Protein AF-A0A510XUB3-F1 (afdb_monomer)

Sequence (188 aa):
MFHWGMEKVKLHKQVSNRILETFQTMKVVVTSTEWANFLWLRDHKDAQPEIRELARKISTALNNSVPVELGYQEWHLPYITDEMRECYELQELLIISVSCCAQVSYRTLDMSLDKALRIFESLTSGDRVHASPFEHQATPIPNYHKLTKAKAKRIGVTHFDVDGGRWSGNFRGWIQHRQLIKGHVVCQ

Secondary structure (DSSP, 8-state):
-HHHHHHHTT--HHHHHHHHGGGS--------S--HHHHHHHSSTTS-HHHHHHHHHHHHHHHH--PPP--TT--B-TT--HHHHHHS-HHHHHHHHHHHHHTTTSSS----HHHHHHHHHHHHSSSS---GGGGS-EEEPP--SS--HHHHHHHT--EE-TT--EEETTEESEEEGGGGSTTSS---

InterPro domains:
  IPR036098 Thymidylate synthase ThyX superfamily [G3DSA:3.30.1360.170] (5-76)
  IPR036098 Thymidylate synthase ThyX superfamily [SSF69796] (12-77)

Solvent-accessible surface area (backbone atoms only — not comparable to full-atom values): 11181 Å² total; per-residue (Å²): 114,68,68,64,54,41,58,76,71,66,52,53,67,73,63,52,46,65,72,43,49,91,81,51,92,80,60,81,87,85,70,76,71,75,56,66,71,57,40,61,59,27,56,33,92,87,34,59,69,70,56,20,52,50,30,50,52,49,52,52,50,60,74,71,54,82,80,82,87,69,50,75,91,34,70,52,48,58,95,64,52,72,72,52,62,75,73,45,55,72,71,56,49,51,36,28,23,31,29,44,53,66,33,46,77,48,97,68,84,68,77,48,61,76,58,8,52,56,47,44,46,71,30,56,74,50,100,64,39,60,39,70,36,31,59,53,31,32,28,45,56,69,95,60,96,75,77,51,71,70,56,32,53,74,67,17,42,69,52,64,52,98,86,66,48,48,22,8,84,87,27,64,54,28,24,26,45,31,61,72,45,85,64,53,67,83,86,130

Mean predicted aligned error: 5.35 Å

Structure (mmCIF, N/CA/C/O backbone):
data_AF-A0A510XUB3-F1
#
_entry.id   AF-A0A510XUB3-F1
#
loop_
_atom_site.group_PDB
_atom_site.id
_atom_site.type_symbol
_atom_site.label_atom_id
_atom_site.label_alt_id
_atom_site.label_comp_id
_atom_site.label_asym_id
_atom_site.label_entity_id
_atom_site.label_seq_id
_atom_site.pdbx_PDB_ins_code
_atom_site.Cartn_x
_atom_site.Cartn_y
_atom_site.Cartn_z
_atom_site.occupancy
_atom_site.B_iso_or_equiv
_atom_site.auth_seq_id
_atom_site.auth_comp_id
_atom_site.auth_asym_id
_atom_site.auth_atom_id
_atom_site.pdbx_PDB_model_num
ATOM 1 N N . MET A 1 1 ? 24.996 5.544 -21.081 1.00 59.19 1 MET A N 1
ATOM 2 C CA . MET A 1 1 ? 25.366 6.485 -22.164 1.00 59.19 1 MET A CA 1
ATOM 3 C C . MET A 1 1 ? 24.405 7.681 -22.243 1.00 59.19 1 MET A C 1
ATOM 5 O O . MET A 1 1 ? 24.884 8.800 -22.157 1.00 59.19 1 MET A O 1
ATOM 9 N N . PHE A 1 2 ? 23.075 7.487 -22.288 1.00 67.56 2 PHE A N 1
ATOM 10 C CA . PHE A 1 2 ? 22.093 8.593 -22.354 1.00 67.56 2 PHE A CA 1
ATOM 11 C C . PHE A 1 2 ? 22.039 9.515 -21.118 1.00 67.56 2 PHE A C 1
ATOM 13 O O . PHE A 1 2 ? 22.066 10.730 -21.277 1.00 67.56 2 PHE A O 1
ATOM 20 N N . HIS A 1 3 ? 22.027 8.969 -19.895 1.00 67.56 3 HIS A N 1
ATOM 21 C CA . HIS A 1 3 ? 21.999 9.780 -18.664 1.00 67.56 3 HIS A CA 1
ATOM 22 C C . HIS A 1 3 ? 23.211 10.726 -18.551 1.00 67.56 3 HIS A C 1
ATOM 24 O O . HIS A 1 3 ? 23.053 11.916 -18.308 1.00 67.56 3 HIS A O 1
ATOM 30 N N . TRP A 1 4 ? 24.407 10.212 -18.851 1.00 72.38 4 TRP A N 1
ATOM 31 C CA . TRP A 1 4 ? 25.658 10.978 -18.869 1.00 72.38 4 TRP A CA 1
ATOM 32 C C . TRP A 1 4 ? 25.628 12.147 -19.871 1.00 72.38 4 TRP A C 1
ATOM 34 O O . TRP A 1 4 ? 26.101 13.239 -19.566 1.00 72.38 4 TRP A O 1
ATOM 44 N N . GLY A 1 5 ? 25.022 11.955 -21.050 1.00 76.94 5 GLY A N 1
ATOM 45 C CA . GLY A 1 5 ? 24.837 13.032 -22.029 1.00 76.94 5 GLY A CA 1
ATOM 46 C C . GLY A 1 5 ? 23.869 14.120 -21.547 1.00 76.94 5 GLY A C 1
ATOM 47 O O . GLY A 1 5 ? 24.135 15.305 -21.736 1.00 76.94 5 GLY A O 1
ATOM 48 N N . MET A 1 6 ? 22.784 13.731 -20.867 1.00 81.69 6 MET A N 1
ATOM 49 C CA . MET A 1 6 ? 21.790 14.659 -20.306 1.00 81.69 6 MET A CA 1
ATOM 50 C C . MET A 1 6 ? 22.358 15.516 -19.164 1.00 81.69 6 MET A C 1
ATOM 52 O O . MET A 1 6 ? 22.042 16.703 -19.069 1.00 81.69 6 MET A O 1
ATOM 56 N N . GLU A 1 7 ? 23.238 14.950 -18.333 1.00 76.00 7 GLU A N 1
ATOM 57 C CA . GLU A 1 7 ? 23.954 15.707 -17.296 1.00 76.00 7 GLU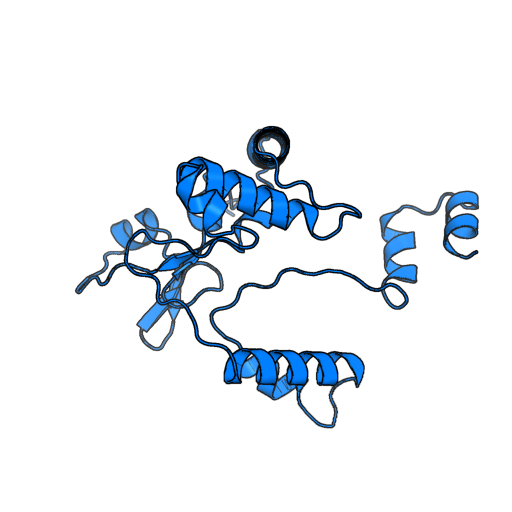 A CA 1
ATOM 58 C C . GLU A 1 7 ? 24.889 16.765 -17.896 1.00 76.00 7 GLU A C 1
ATOM 60 O O . GLU A 1 7 ? 24.946 17.895 -17.408 1.00 76.00 7 GLU A O 1
ATOM 65 N N . LYS A 1 8 ? 25.586 16.441 -18.995 1.00 83.06 8 LYS A N 1
ATOM 66 C CA . LYS A 1 8 ? 26.505 17.375 -19.669 1.00 83.06 8 LYS A CA 1
ATOM 67 C C . LYS A 1 8 ? 25.801 18.597 -20.253 1.00 83.06 8 LYS A C 1
ATOM 69 O O . LYS A 1 8 ? 26.381 19.680 -20.246 1.00 83.06 8 LYS A O 1
ATOM 74 N N . VAL A 1 9 ? 24.554 18.444 -20.692 1.00 88.81 9 VAL A N 1
ATOM 75 C CA . VAL A 1 9 ? 23.718 19.560 -21.166 1.00 88.81 9 VAL A CA 1
ATOM 76 C C . VAL A 1 9 ? 22.908 20.226 -20.045 1.00 88.81 9 VAL A C 1
ATOM 78 O O . VAL A 1 9 ? 22.073 21.080 -20.325 1.00 88.81 9 VAL A O 1
ATOM 81 N N . LYS A 1 10 ? 23.160 19.866 -18.775 1.00 85.94 10 LYS A N 1
ATOM 82 C CA . LYS A 1 10 ? 22.486 20.408 -17.579 1.00 85.94 10 LYS A CA 1
ATOM 83 C C . LYS A 1 10 ? 20.959 20.290 -17.638 1.00 85.94 10 LYS A C 1
ATOM 85 O O . LYS A 1 10 ? 20.238 21.169 -17.162 1.00 85.94 10 LYS A O 1
ATOM 90 N N . LEU A 1 11 ? 20.459 19.201 -18.221 1.00 85.50 11 LEU A N 1
ATOM 91 C CA . LEU A 1 11 ? 19.026 18.964 -18.314 1.00 85.50 11 LEU A CA 1
ATOM 92 C C . LEU A 1 11 ? 18.434 18.754 -16.914 1.00 85.50 11 LEU A C 1
ATOM 94 O O . LEU A 1 11 ? 18.958 17.982 -16.109 1.00 85.50 11 LEU A O 1
ATOM 98 N N . HIS A 1 12 ? 17.330 19.440 -16.618 1.00 86.19 12 HIS A N 1
ATOM 99 C CA . HIS A 1 12 ? 16.672 19.324 -15.320 1.00 86.19 12 HIS A CA 1
ATOM 100 C C . HIS A 1 12 ? 16.217 17.879 -15.058 1.00 86.19 12 HIS A C 1
ATOM 102 O O . HIS A 1 12 ? 15.642 17.237 -15.939 1.00 86.19 12 HIS A O 1
ATOM 108 N N . LYS A 1 13 ? 16.402 17.382 -13.825 1.00 83.44 13 LYS A N 1
ATOM 109 C CA . LYS A 1 13 ? 16.159 15.975 -13.445 1.00 83.44 13 LYS A CA 1
ATOM 110 C C . LYS A 1 13 ? 14.794 15.450 -13.891 1.00 83.44 13 LYS A C 1
ATOM 112 O O . LYS A 1 13 ? 14.707 14.343 -14.406 1.00 83.44 13 LYS A O 1
ATOM 117 N N . GLN A 1 14 ? 13.730 16.237 -13.719 1.00 84.12 14 GLN A N 1
ATOM 118 C CA . GLN A 1 14 ? 12.388 15.802 -14.122 1.00 84.12 14 GLN A CA 1
ATOM 119 C C . GLN A 1 14 ? 12.238 15.628 -15.639 1.00 84.12 14 GLN A C 1
ATOM 121 O O . GLN A 1 14 ? 11.511 14.741 -16.075 1.00 84.12 14 GLN A O 1
ATOM 126 N N . VAL A 1 15 ? 12.945 16.431 -16.438 1.00 86.19 15 VAL A N 1
ATOM 127 C CA . VAL A 1 15 ? 12.928 16.315 -17.901 1.00 86.19 15 VAL A CA 1
ATOM 128 C C . VAL A 1 15 ? 13.718 15.081 -18.331 1.00 86.19 15 VAL A C 1
ATOM 130 O O . VAL A 1 15 ? 13.217 14.279 -19.114 1.00 86.19 15 VAL A O 1
ATOM 133 N N . SER A 1 16 ? 14.902 14.872 -17.750 1.00 84.88 16 SER A N 1
ATOM 134 C CA . SER A 1 16 ? 15.711 13.670 -17.987 1.00 84.88 16 SER A CA 1
ATOM 135 C C . SER A 1 16 ? 14.952 12.389 -17.622 1.00 84.88 16 SER A C 1
ATOM 137 O O . SER A 1 16 ? 14.918 11.450 -18.413 1.00 84.88 16 SER A O 1
ATOM 139 N N . ASN A 1 17 ? 14.288 12.361 -16.460 1.00 83.94 17 ASN A N 1
ATOM 140 C CA . ASN A 1 17 ? 13.510 11.204 -16.012 1.00 83.94 17 ASN A CA 1
ATOM 141 C C . ASN A 1 17 ? 12.368 10.872 -16.977 1.00 83.94 17 ASN A C 1
ATOM 143 O O . ASN A 1 17 ? 12.198 9.707 -17.304 1.00 83.94 17 ASN A O 1
ATOM 147 N N . ARG A 1 18 ? 11.639 11.873 -17.488 1.00 86.50 18 ARG A N 1
ATOM 148 C CA . ARG A 1 18 ? 10.524 11.652 -18.424 1.00 86.50 18 ARG A CA 1
ATOM 149 C C . ARG A 1 18 ? 10.961 10.987 -19.731 1.00 86.50 18 ARG A C 1
ATOM 151 O O . ARG A 1 18 ? 10.213 10.205 -20.298 1.00 86.50 18 ARG A O 1
ATOM 158 N N . ILE A 1 19 ? 12.165 11.296 -20.211 1.00 88.56 19 ILE A N 1
ATOM 159 C CA . ILE A 1 19 ? 12.715 10.673 -21.424 1.00 88.56 19 ILE A CA 1
ATOM 160 C C . ILE A 1 19 ? 13.137 9.224 -21.147 1.00 88.56 19 ILE A C 1
ATOM 162 O O . ILE A 1 19 ? 13.023 8.364 -22.017 1.00 88.56 19 ILE A O 1
ATOM 166 N N . LEU A 1 20 ? 13.650 8.955 -19.945 1.00 86.38 20 LEU A N 1
ATOM 167 C CA . LEU A 1 20 ? 14.202 7.650 -19.581 1.00 86.38 20 LEU A CA 1
ATOM 168 C C . LEU A 1 20 ? 13.160 6.674 -19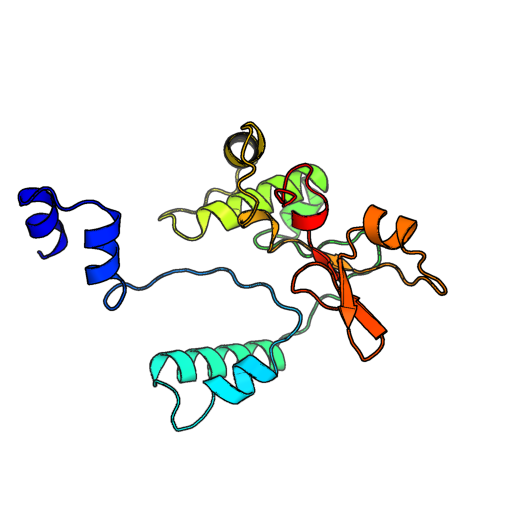.015 1.00 86.38 20 LEU A C 1
ATOM 170 O O . LEU A 1 20 ? 13.409 5.473 -19.052 1.00 86.38 20 LEU A O 1
ATOM 174 N N . GLU A 1 21 ? 12.022 7.166 -18.522 1.00 84.50 21 GLU A N 1
ATOM 175 C CA . GLU A 1 21 ? 10.993 6.395 -17.809 1.00 84.50 21 GLU A CA 1
ATOM 176 C C . GLU A 1 21 ? 10.551 5.138 -18.572 1.00 84.50 21 GLU A C 1
ATOM 178 O O . GLU A 1 21 ? 10.566 4.048 -18.008 1.00 84.50 21 GLU A O 1
ATOM 183 N N . THR A 1 22 ? 10.269 5.251 -19.874 1.00 84.44 22 THR A N 1
ATOM 184 C CA . THR A 1 22 ? 9.812 4.130 -20.721 1.00 84.44 22 THR A CA 1
ATOM 185 C C . THR A 1 22 ? 10.840 3.000 -20.856 1.00 84.44 22 THR A C 1
ATOM 187 O O . THR A 1 22 ? 10.488 1.878 -21.208 1.00 84.44 22 THR A O 1
ATOM 190 N N . PHE A 1 23 ? 12.117 3.282 -20.590 1.00 87.00 23 PHE A N 1
ATOM 191 C CA . PHE A 1 23 ? 13.225 2.339 -20.771 1.00 87.00 23 PHE A CA 1
ATOM 192 C C . PHE A 1 23 ? 13.822 1.864 -19.443 1.00 87.00 23 PHE A C 1
ATOM 194 O O . PHE A 1 23 ? 14.869 1.212 -19.433 1.00 87.00 23 PHE A O 1
ATOM 201 N N . GLN A 1 24 ? 13.196 2.210 -18.317 1.00 84.88 24 GLN A N 1
ATOM 202 C CA . GLN A 1 24 ? 13.656 1.841 -16.986 1.00 84.88 24 GLN A CA 1
ATOM 203 C C . GLN A 1 24 ? 12.619 0.973 -16.281 1.00 84.88 24 GLN A C 1
ATOM 205 O O . GLN A 1 24 ? 11.425 1.249 -16.287 1.00 84.88 24 GLN A O 1
ATOM 210 N N . THR A 1 25 ? 13.088 -0.081 -15.620 1.00 86.50 25 THR A N 1
ATOM 211 C CA . THR A 1 25 ? 12.238 -0.849 -14.711 1.00 86.50 25 THR A CA 1
ATOM 212 C C . THR A 1 25 ? 12.040 -0.066 -13.423 1.00 86.50 25 THR A C 1
ATOM 214 O O . THR A 1 25 ? 13.019 0.371 -12.813 1.00 86.50 25 THR A O 1
ATOM 217 N N . MET A 1 26 ? 10.796 0.040 -12.968 1.00 87.25 26 MET A N 1
ATOM 218 C CA . MET A 1 26 ? 10.464 0.619 -11.670 1.00 87.25 26 MET A CA 1
ATOM 219 C C . MET A 1 26 ? 9.930 -0.441 -10.708 1.00 87.25 26 MET A C 1
ATOM 221 O O . MET A 1 26 ? 9.342 -1.441 -11.118 1.00 87.25 26 MET A O 1
ATOM 225 N N . LYS A 1 27 ? 10.127 -0.195 -9.414 1.00 89.25 27 LYS A N 1
ATOM 226 C CA . LYS A 1 27 ? 9.481 -0.941 -8.335 1.00 89.25 27 LYS A CA 1
ATOM 227 C C . LYS A 1 27 ? 8.341 -0.092 -7.792 1.00 89.25 27 LYS A C 1
ATOM 229 O O . LYS A 1 27 ? 8.535 1.092 -7.524 1.00 89.25 27 LYS A O 1
ATOM 234 N N . VAL A 1 28 ? 7.173 -0.703 -7.633 1.00 90.88 28 VAL A N 1
ATOM 235 C CA . VAL A 1 28 ? 5.972 -0.044 -7.113 1.00 90.88 28 VAL A CA 1
ATOM 236 C C . VAL A 1 28 ? 5.342 -0.944 -6.062 1.00 90.88 28 VAL A C 1
ATOM 238 O O . VAL A 1 28 ? 5.281 -2.160 -6.236 1.00 90.88 28 VAL A O 1
ATOM 241 N N . VAL A 1 29 ? 4.876 -0.331 -4.979 1.00 94.44 29 VAL A N 1
ATOM 242 C CA . VAL A 1 29 ? 4.007 -0.965 -3.991 1.00 94.44 29 VAL A CA 1
ATOM 243 C C . VAL A 1 29 ? 2.574 -0.564 -4.313 1.00 94.44 29 VAL A C 1
ATOM 245 O O . VAL A 1 29 ? 2.292 0.605 -4.566 1.00 94.44 29 VAL A O 1
ATOM 248 N N . VAL A 1 30 ? 1.671 -1.540 -4.354 1.00 95.25 30 VAL A N 1
ATOM 249 C CA . VAL A 1 30 ? 0.249 -1.309 -4.612 1.00 95.25 30 VAL A CA 1
ATOM 250 C C . VAL A 1 30 ? -0.543 -2.036 -3.543 1.00 95.25 30 VAL A C 1
ATOM 252 O O . VAL A 1 30 ? -0.377 -3.237 -3.353 1.00 95.25 30 VAL A O 1
ATOM 255 N N . THR A 1 31 ? -1.425 -1.296 -2.882 1.00 96.81 31 THR A N 1
ATOM 256 C CA . THR A 1 31 ? -2.434 -1.842 -1.976 1.00 96.81 31 THR A CA 1
ATOM 257 C C . THR A 1 31 ? -3.789 -1.505 -2.577 1.00 96.81 31 THR A C 1
ATOM 259 O O . THR A 1 31 ? -3.993 -0.376 -3.023 1.00 96.81 31 THR A O 1
ATOM 262 N N . SER A 1 32 ? -4.701 -2.474 -2.642 1.00 96.06 32 SER A N 1
ATOM 263 C CA . SER A 1 32 ? -6.048 -2.265 -3.175 1.00 96.06 32 SER A CA 1
ATOM 264 C C . SER A 1 32 ? -7.023 -3.263 -2.567 1.00 96.06 32 SER A C 1
ATOM 266 O O . SER A 1 32 ? -6.662 -4.412 -2.319 1.00 96.06 32 SER A O 1
ATOM 268 N N . THR A 1 33 ? -8.267 -2.827 -2.389 1.00 96.19 33 THR A N 1
ATOM 269 C CA . THR A 1 33 ? -9.413 -3.699 -2.097 1.00 96.19 33 THR A CA 1
ATOM 270 C C . THR A 1 33 ? -10.139 -4.131 -3.374 1.00 96.19 33 THR A C 1
ATOM 272 O O . THR A 1 33 ? -10.958 -5.037 -3.336 1.00 96.19 33 THR A O 1
ATOM 275 N N . GLU A 1 34 ? -9.832 -3.500 -4.512 1.00 96.19 34 GLU A N 1
ATOM 276 C CA . GLU A 1 34 ? -10.545 -3.666 -5.779 1.00 96.19 34 GLU A CA 1
ATOM 277 C C . GLU A 1 34 ? -9.558 -3.969 -6.916 1.00 96.19 34 GLU A C 1
ATOM 279 O O . GLU A 1 34 ? -8.787 -3.106 -7.347 1.00 96.19 34 GLU A O 1
ATOM 284 N N . TRP A 1 35 ? -9.586 -5.203 -7.422 1.00 96.88 35 TRP A N 1
ATOM 285 C CA . TRP A 1 35 ? -8.747 -5.647 -8.546 1.00 96.88 35 TRP A CA 1
ATOM 286 C C . TRP A 1 35 ? -9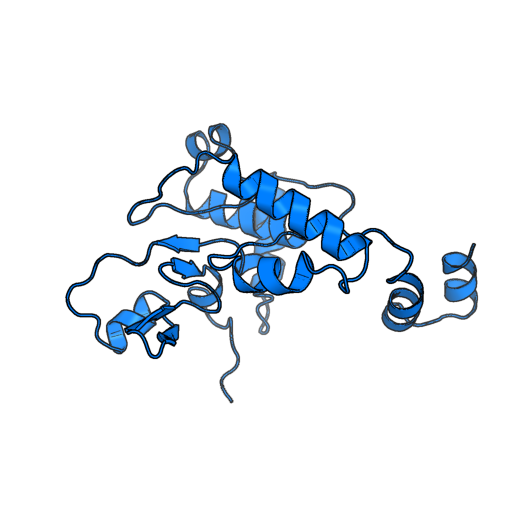.544 -5.985 -9.805 1.00 96.88 35 TRP A C 1
ATOM 288 O O . TRP A 1 35 ? -8.979 -5.989 -10.897 1.00 96.88 35 TRP A O 1
ATOM 298 N N . ALA A 1 36 ? -10.852 -6.225 -9.677 1.00 96.88 36 ALA A N 1
ATOM 299 C CA . ALA A 1 36 ? -11.686 -6.763 -10.749 1.00 96.88 36 ALA A CA 1
ATOM 300 C C . ALA A 1 36 ? -11.612 -5.924 -12.034 1.00 96.88 36 ALA A C 1
ATOM 302 O O . ALA A 1 36 ? -11.299 -6.451 -13.098 1.00 96.88 36 ALA A O 1
ATOM 303 N N . ASN A 1 37 ? -11.813 -4.606 -11.934 1.00 96.56 37 ASN A N 1
ATOM 304 C CA . ASN A 1 37 ? -11.787 -3.733 -13.109 1.00 96.56 37 ASN A CA 1
ATOM 305 C C . ASN A 1 37 ? -10.379 -3.589 -13.715 1.00 96.56 37 ASN A C 1
ATOM 307 O O . ASN A 1 37 ? -10.228 -3.526 -14.934 1.00 96.56 37 ASN A O 1
ATOM 311 N N . PHE A 1 38 ? -9.332 -3.566 -12.880 1.00 96.94 38 PHE A N 1
ATOM 312 C CA . PHE A 1 38 ? -7.953 -3.545 -13.370 1.00 96.94 38 PHE A CA 1
ATOM 313 C C . PHE A 1 38 ? -7.651 -4.809 -14.178 1.00 96.94 38 PHE A C 1
ATOM 315 O O . PHE A 1 38 ? -7.171 -4.707 -15.303 1.00 96.94 38 PHE A O 1
ATOM 322 N N . LEU A 1 39 ? -7.978 -5.986 -13.641 1.00 97.81 39 LEU A N 1
ATOM 323 C CA . LEU A 1 39 ? -7.756 -7.263 -14.317 1.00 97.81 39 LEU A CA 1
ATOM 324 C C . LEU A 1 39 ? -8.598 -7.385 -15.589 1.00 97.81 39 LEU A C 1
ATOM 326 O O . LEU A 1 39 ? -8.066 -7.785 -16.620 1.00 97.81 39 LEU A O 1
ATOM 330 N N . TRP A 1 40 ? -9.861 -6.951 -15.549 1.00 97.56 40 TRP A N 1
ATOM 331 C CA . TRP A 1 40 ? -10.748 -6.925 -16.715 1.00 97.56 40 TRP A CA 1
ATOM 332 C C . TRP A 1 40 ? -10.152 -6.136 -17.887 1.00 97.56 40 TRP A C 1
ATOM 334 O O . TRP A 1 40 ? -10.141 -6.602 -19.024 1.00 97.56 40 TRP A O 1
ATOM 344 N N . LEU A 1 41 ? -9.622 -4.941 -17.611 1.00 97.88 41 LEU A N 1
ATOM 345 C CA . LEU A 1 41 ? -9.064 -4.068 -18.644 1.00 97.88 41 LEU A CA 1
ATOM 346 C C . LEU A 1 41 ? -7.643 -4.463 -19.054 1.00 97.88 41 LEU A C 1
ATOM 348 O O . LEU A 1 41 ? -7.257 -4.268 -20.208 1.00 97.88 41 LEU A O 1
ATOM 352 N N . ARG A 1 42 ? -6.829 -4.944 -18.109 1.00 97.88 42 ARG A N 1
ATOM 353 C CA . ARG A 1 42 ? -5.396 -5.167 -18.333 1.00 97.88 42 ARG A CA 1
ATOM 354 C C . ARG A 1 42 ? -5.059 -6.584 -18.762 1.00 97.88 42 ARG A C 1
ATOM 356 O O . ARG A 1 42 ? -4.093 -6.718 -19.496 1.00 97.88 42 ARG A O 1
ATOM 363 N N . ASP A 1 43 ? -5.872 -7.596 -18.459 1.00 96.88 43 ASP A N 1
ATOM 364 C CA . ASP A 1 43 ? -5.772 -8.923 -19.094 1.00 96.88 43 ASP A CA 1
ATOM 365 C C . ASP A 1 43 ? -6.631 -9.039 -20.370 1.00 96.88 43 ASP A C 1
ATOM 367 O O . ASP A 1 43 ? -7.185 -10.084 -20.708 1.00 96.88 43 ASP A O 1
ATOM 371 N N . HIS A 1 44 ? -6.753 -7.945 -21.122 1.00 97.56 44 HIS A N 1
ATOM 372 C CA . HIS A 1 44 ? -7.395 -7.964 -22.431 1.00 97.56 44 HIS A CA 1
ATOM 373 C C . HIS A 1 44 ? -6.375 -8.248 -23.542 1.00 97.56 44 HIS A C 1
ATOM 375 O O . HIS A 1 44 ? -5.200 -7.899 -23.435 1.00 97.56 44 HIS A O 1
ATOM 381 N N . LYS A 1 45 ? -6.813 -8.854 -24.653 1.00 96.62 45 LYS A N 1
ATOM 382 C CA . LYS A 1 45 ? -5.934 -9.160 -25.800 1.00 96.62 45 LYS A CA 1
ATOM 383 C C . LYS A 1 45 ? -5.296 -7.926 -26.448 1.00 96.62 45 LYS A C 1
ATOM 385 O O . LYS A 1 45 ? -4.186 -8.038 -26.953 1.00 96.62 45 LYS A O 1
ATOM 390 N N . ASP A 1 46 ? -5.980 -6.787 -26.373 1.00 97.38 46 ASP A N 1
ATOM 391 C CA . ASP A 1 46 ? -5.539 -5.508 -26.944 1.00 97.38 46 ASP A CA 1
ATOM 392 C C . ASP A 1 46 ? -4.778 -4.642 -25.922 1.00 97.38 46 ASP A C 1
ATOM 394 O O . ASP A 1 46 ? -4.384 -3.516 -26.221 1.00 97.38 46 ASP A O 1
ATOM 398 N N . ALA A 1 47 ? -4.582 -5.140 -24.696 1.00 97.38 47 ALA A N 1
ATOM 399 C CA . ALA A 1 47 ? -3.722 -4.478 -23.729 1.00 97.38 47 ALA A CA 1
ATOM 400 C C . ALA A 1 47 ? -2.254 -4.620 -24.149 1.00 97.38 47 ALA A C 1
ATOM 402 O O . ALA A 1 47 ? -1.849 -5.620 -24.746 1.00 97.38 47 ALA A O 1
ATOM 403 N N . GLN A 1 48 ? -1.445 -3.622 -23.795 1.00 96.12 48 GLN A N 1
ATOM 404 C CA . GLN A 1 48 ? -0.005 -3.665 -24.015 1.00 96.12 48 GLN A CA 1
ATOM 405 C C . GLN A 1 48 ? 0.592 -4.969 -23.425 1.00 96.12 48 GLN A C 1
ATOM 407 O O . GLN A 1 48 ? 0.230 -5.340 -22.303 1.00 96.12 48 GLN A O 1
ATOM 412 N N . PRO A 1 49 ? 1.490 -5.678 -24.136 1.00 96.31 49 PRO A N 1
ATOM 413 C CA . PRO A 1 49 ? 1.948 -7.003 -23.714 1.00 96.31 49 PRO A CA 1
ATOM 414 C C . PRO A 1 49 ? 2.510 -7.053 -22.288 1.00 96.31 49 PRO A C 1
ATOM 416 O O . PRO A 1 49 ? 2.189 -7.969 -21.531 1.00 96.31 49 PRO A O 1
ATOM 419 N N . GLU A 1 50 ? 3.290 -6.048 -21.888 1.00 94.69 50 GLU A N 1
ATOM 420 C CA . GLU A 1 50 ? 3.937 -5.999 -20.576 1.00 94.69 50 GLU A CA 1
ATOM 421 C C . GLU A 1 50 ? 2.928 -5.818 -19.431 1.00 94.69 50 GLU A C 1
ATOM 423 O O . GLU A 1 50 ? 3.006 -6.520 -18.419 1.00 94.69 50 GLU A O 1
ATOM 428 N N . ILE A 1 51 ? 1.944 -4.918 -19.585 1.00 95.19 51 ILE A N 1
ATOM 429 C CA . ILE A 1 51 ? 0.910 -4.711 -18.554 1.00 95.19 51 ILE A CA 1
ATOM 430 C C . ILE A 1 51 ? -0.045 -5.903 -18.481 1.00 95.19 51 ILE A C 1
ATOM 432 O O . ILE A 1 51 ? -0.526 -6.241 -17.398 1.00 95.19 51 ILE A O 1
ATOM 436 N N . ARG A 1 52 ? -0.283 -6.568 -19.616 1.00 97.88 52 ARG A N 1
ATOM 437 C CA . ARG A 1 52 ? -1.092 -7.782 -19.681 1.00 97.88 52 ARG A CA 1
ATOM 438 C C . ARG A 1 52 ? -0.447 -8.931 -18.927 1.00 97.88 52 ARG A C 1
ATOM 440 O O . ARG A 1 52 ? -1.111 -9.598 -18.136 1.00 97.88 52 ARG A O 1
ATOM 447 N N . GLU A 1 53 ? 0.852 -9.128 -19.119 1.00 97.62 53 GLU A N 1
ATOM 448 C CA . GLU A 1 53 ? 1.603 -10.132 -18.370 1.00 97.62 53 GLU A CA 1
ATOM 449 C C . GLU A 1 53 ? 1.611 -9.827 -16.866 1.00 97.62 53 GLU A C 1
ATOM 451 O O . GLU A 1 53 ? 1.396 -10.726 -16.050 1.00 97.62 53 GLU A O 1
ATOM 456 N N . LEU A 1 54 ? 1.772 -8.555 -16.479 1.00 96.25 54 LEU A N 1
ATOM 457 C CA . LEU A 1 54 ? 1.660 -8.154 -15.075 1.00 96.25 54 LEU A CA 1
ATOM 458 C C . LEU A 1 54 ? 0.271 -8.478 -14.499 1.00 96.25 54 LEU A C 1
ATOM 460 O O . LEU A 1 54 ? 0.181 -9.054 -13.415 1.00 96.25 54 LEU A O 1
ATOM 464 N N . ALA A 1 55 ? -0.805 -8.157 -15.222 1.00 97.75 55 ALA A N 1
ATOM 465 C CA . ALA A 1 55 ? -2.175 -8.428 -14.785 1.00 97.75 55 ALA A CA 1
ATOM 466 C C . ALA A 1 55 ? -2.436 -9.929 -14.580 1.00 97.75 55 ALA A C 1
ATOM 468 O O . ALA A 1 55 ? -3.009 -10.320 -13.564 1.00 97.75 55 ALA A O 1
ATOM 469 N N . ARG A 1 56 ? -1.942 -10.785 -15.481 1.00 98.12 56 ARG A N 1
ATOM 470 C CA . ARG A 1 56 ? -2.048 -12.250 -15.351 1.00 98.12 56 ARG A CA 1
ATOM 471 C C . ARG A 1 56 ? -1.324 -12.788 -14.127 1.00 98.12 56 ARG A C 1
ATOM 473 O O . ARG A 1 56 ? -1.867 -13.631 -13.409 1.00 98.12 56 ARG A O 1
ATOM 480 N N . LYS A 1 57 ? -0.116 -12.283 -13.860 1.00 97.81 57 LYS A N 1
ATOM 481 C CA . LYS A 1 57 ? 0.646 -12.651 -12.659 1.00 97.81 57 LYS A CA 1
ATOM 482 C C . LYS A 1 57 ? -0.069 -12.215 -11.386 1.00 97.81 57 LYS A C 1
ATOM 484 O O . LYS A 1 57 ? -0.142 -13.004 -10.449 1.00 97.81 57 LYS A O 1
ATOM 489 N N . ILE A 1 58 ? -0.647 -11.011 -11.372 1.00 97.06 58 ILE A N 1
ATOM 490 C CA . ILE A 1 58 ? -1.470 -10.532 -10.252 1.00 97.06 58 ILE A CA 1
ATOM 491 C C . ILE A 1 58 ? -2.687 -11.443 -10.058 1.00 97.06 58 ILE A C 1
ATOM 493 O O . ILE A 1 58 ? -2.918 -11.900 -8.945 1.00 97.06 58 ILE A O 1
ATOM 497 N N . SER A 1 59 ? -3.431 -11.762 -11.122 1.00 97.38 59 SER A N 1
ATOM 498 C CA . SER A 1 59 ? -4.597 -12.653 -11.034 1.00 97.38 59 SER A CA 1
ATOM 499 C C . SER A 1 59 ? -4.224 -14.035 -10.493 1.00 97.38 59 SER A C 1
ATOM 501 O O . SER A 1 59 ? -4.886 -14.538 -9.589 1.00 97.38 59 SER A O 1
ATOM 503 N N . THR A 1 60 ? -3.125 -14.613 -10.982 1.00 97.94 60 THR A N 1
ATOM 504 C CA . THR A 1 60 ? -2.613 -15.905 -10.504 1.00 97.94 60 THR A CA 1
ATOM 505 C C . THR A 1 60 ? -2.237 -15.842 -9.024 1.00 97.94 60 THR A C 1
ATOM 507 O O . THR A 1 60 ? -2.601 -16.733 -8.261 1.00 97.94 60 THR A O 1
ATOM 510 N N . ALA A 1 61 ? -1.537 -14.785 -8.602 1.00 96.75 61 ALA A N 1
ATOM 511 C CA . ALA A 1 61 ? -1.151 -14.598 -7.208 1.00 96.75 61 ALA A CA 1
ATOM 512 C C . ALA A 1 61 ? -2.373 -14.443 -6.293 1.00 96.75 61 ALA A C 1
ATOM 514 O O . ALA A 1 61 ? -2.415 -15.078 -5.246 1.00 96.75 61 ALA A O 1
ATOM 515 N N . LEU A 1 62 ? -3.382 -13.666 -6.703 1.00 95.56 62 LEU A N 1
ATOM 516 C CA . LEU A 1 62 ? -4.628 -13.501 -5.949 1.00 95.56 62 LEU A CA 1
ATOM 517 C C . LEU A 1 62 ? -5.373 -14.834 -5.803 1.00 95.56 62 LEU A C 1
ATOM 519 O O . LEU A 1 62 ? -5.731 -15.206 -4.689 1.00 95.56 62 LEU A O 1
ATOM 523 N N . ASN A 1 63 ? -5.539 -15.582 -6.898 1.00 96.38 63 ASN A N 1
ATOM 524 C CA . ASN A 1 63 ? -6.267 -16.857 -6.901 1.00 96.38 63 ASN A CA 1
ATOM 525 C C . ASN A 1 63 ? -5.582 -17.953 -6.071 1.00 96.38 63 ASN A C 1
ATOM 527 O O . ASN A 1 63 ? -6.261 -18.812 -5.518 1.00 96.38 63 ASN A O 1
ATOM 531 N N . ASN A 1 64 ? -4.249 -17.930 -5.998 1.00 97.50 64 ASN A N 1
ATOM 532 C CA . ASN A 1 64 ? -3.465 -18.916 -5.253 1.00 97.50 64 ASN A CA 1
ATOM 533 C C . ASN A 1 64 ? -3.127 -18.464 -3.824 1.00 97.50 64 ASN A C 1
ATOM 535 O O . ASN A 1 64 ? -2.521 -19.227 -3.072 1.00 97.50 64 ASN A O 1
ATOM 539 N N . SER A 1 65 ? -3.455 -17.224 -3.453 1.00 95.31 65 SER A N 1
ATOM 540 C CA . SER A 1 65 ? -3.178 -16.708 -2.114 1.00 95.31 65 SER A CA 1
ATOM 541 C C . SER A 1 65 ? -4.156 -17.275 -1.086 1.00 95.31 65 SER A C 1
ATOM 543 O O . SER A 1 65 ? -5.345 -17.424 -1.355 1.00 95.31 65 SER A O 1
ATOM 545 N N . VAL A 1 66 ? -3.650 -17.550 0.117 1.00 95.44 66 VAL A N 1
ATOM 546 C CA . VAL A 1 66 ? -4.468 -17.808 1.307 1.00 95.44 66 VAL A CA 1
ATOM 547 C C . VAL A 1 66 ? -4.341 -16.568 2.192 1.00 95.44 66 VAL A C 1
ATOM 549 O O . VAL A 1 66 ? -3.298 -16.389 2.825 1.00 95.44 66 VAL A O 1
ATOM 552 N N . PRO A 1 67 ? -5.321 -15.649 2.170 1.00 92.19 67 PRO A N 1
ATOM 553 C CA . PRO A 1 67 ? -5.219 -14.397 2.902 1.00 92.19 67 PRO A CA 1
ATOM 554 C C . PRO A 1 67 ? -5.354 -14.625 4.409 1.00 92.19 67 PRO A C 1
ATOM 556 O O . PRO A 1 67 ? -6.123 -15.471 4.860 1.00 92.19 67 PRO A O 1
ATOM 559 N N . VAL A 1 68 ? -4.638 -13.812 5.185 1.00 92.12 68 VAL A N 1
ATOM 560 C CA . VAL A 1 68 ? -4.891 -13.667 6.620 1.00 92.12 68 VAL A CA 1
ATOM 561 C C . VAL A 1 68 ? -6.068 -12.714 6.784 1.00 92.12 68 VAL A C 1
ATOM 563 O O . VAL A 1 68 ? -6.011 -11.566 6.335 1.00 92.12 68 VAL A O 1
ATOM 566 N N . GLU A 1 69 ? -7.145 -13.194 7.396 1.00 93.12 69 GLU A N 1
ATOM 567 C CA . GLU A 1 69 ? -8.277 -12.340 7.742 1.00 93.12 69 GLU A CA 1
ATOM 568 C C . GLU A 1 69 ? -7.883 -11.413 8.887 1.00 93.12 69 GLU A C 1
ATOM 570 O O . GLU A 1 69 ? -7.366 -11.867 9.903 1.00 93.12 69 GLU A O 1
ATOM 575 N N . LEU A 1 70 ? -8.132 -10.114 8.709 1.00 94.25 70 LEU A N 1
ATOM 576 C CA . LEU A 1 70 ? -7.897 -9.122 9.748 1.00 94.25 70 LEU A CA 1
ATOM 577 C C . LEU A 1 70 ? -9.224 -8.671 10.352 1.00 94.25 70 LEU A C 1
ATOM 579 O O . LEU A 1 70 ? -10.170 -8.316 9.642 1.00 94.25 70 LEU A O 1
ATOM 583 N N . GLY A 1 71 ? -9.267 -8.668 11.675 1.00 90.19 71 GLY A N 1
ATOM 584 C CA . GLY A 1 71 ? -10.355 -8.183 12.499 1.00 90.19 71 GLY A CA 1
ATOM 585 C C . GLY A 1 71 ? -10.206 -6.716 12.897 1.00 90.19 71 GLY A C 1
ATOM 586 O O . GLY A 1 71 ? -9.351 -5.960 12.433 1.00 90.19 71 GLY A O 1
ATOM 587 N N . TYR A 1 72 ? -11.090 -6.288 13.794 1.00 85.31 72 TYR A N 1
ATOM 588 C CA . TYR A 1 72 ? -11.058 -4.935 14.335 1.00 85.31 72 TYR A CA 1
ATOM 589 C C . TYR A 1 72 ? -9.727 -4.653 15.053 1.00 85.31 72 TYR A C 1
ATOM 591 O O . TYR A 1 72 ? -9.289 -5.458 15.864 1.00 85.31 72 TYR A O 1
ATOM 599 N N . GLN A 1 73 ? -9.138 -3.479 14.786 1.00 85.44 73 GLN A N 1
ATOM 600 C CA . GLN A 1 73 ? -7.834 -3.014 15.298 1.00 85.44 73 GLN A CA 1
ATOM 601 C C . GLN A 1 73 ? -6.607 -3.753 14.763 1.00 85.44 73 GLN A C 1
ATOM 603 O O . GLN A 1 73 ? -5.491 -3.328 15.052 1.00 85.44 73 GLN A O 1
ATOM 608 N N . GLU A 1 74 ? -6.780 -4.778 13.935 1.00 95.06 74 GLU A N 1
ATOM 609 C CA . GLU A 1 74 ? -5.669 -5.377 13.209 1.00 95.06 74 GLU A CA 1
ATOM 610 C C . GLU A 1 74 ? -5.337 -4.560 11.958 1.00 95.06 74 GLU A C 1
ATOM 612 O O . GLU A 1 74 ? -6.164 -3.809 11.426 1.00 95.06 74 GLU A O 1
ATOM 617 N N . TRP A 1 75 ? -4.091 -4.675 11.504 1.00 97.44 75 TRP A N 1
ATOM 618 C CA . TRP A 1 75 ? -3.546 -3.813 10.463 1.00 97.44 75 TRP A CA 1
ATOM 619 C C . TRP A 1 75 ? -2.865 -4.598 9.355 1.00 97.44 75 TRP A C 1
ATOM 621 O O . TRP A 1 75 ? -1.979 -5.428 9.593 1.00 97.44 75 TRP A O 1
ATOM 631 N N . HIS A 1 76 ? -3.235 -4.243 8.129 1.00 97.44 76 HIS A N 1
ATOM 632 C CA . HIS A 1 76 ? -2.460 -4.541 6.944 1.00 97.44 76 HIS A CA 1
ATOM 633 C C . HIS A 1 76 ? -1.260 -3.591 6.913 1.00 97.44 76 HIS A C 1
ATOM 635 O O . HIS A 1 76 ? -1.419 -2.379 6.742 1.00 97.44 76 HIS A O 1
ATOM 641 N N . LEU A 1 77 ? -0.067 -4.152 7.104 1.00 97.62 77 LEU A N 1
ATOM 642 C CA . LEU A 1 77 ? 1.195 -3.423 7.171 1.00 97.62 77 LEU A CA 1
ATOM 643 C C . LEU A 1 77 ? 2.171 -4.015 6.147 1.00 97.62 77 LEU A C 1
ATOM 645 O O . LEU A 1 77 ? 2.823 -5.018 6.441 1.00 97.62 77 LEU A O 1
ATOM 649 N N . PRO A 1 78 ? 2.283 -3.434 4.939 1.00 96.44 78 PRO A N 1
ATOM 650 C CA . PRO A 1 78 ? 3.277 -3.864 3.963 1.00 96.44 78 PRO A CA 1
ATOM 651 C C . PRO A 1 78 ? 4.685 -3.899 4.563 1.00 96.44 78 PRO A C 1
ATOM 653 O O . PRO A 1 78 ? 5.040 -3.023 5.355 1.00 96.44 78 PRO A O 1
ATOM 656 N N . TYR A 1 79 ? 5.483 -4.878 4.134 1.00 96.06 79 TYR A N 1
ATOM 657 C CA . TYR A 1 79 ? 6.867 -5.131 4.562 1.00 96.06 79 TYR A CA 1
ATOM 658 C C . TYR A 1 79 ? 7.057 -5.629 6.000 1.00 96.06 79 TYR A C 1
ATOM 660 O O . TYR A 1 79 ? 8.164 -6.029 6.329 1.00 96.06 79 TYR A O 1
ATOM 668 N N . ILE A 1 80 ? 6.026 -5.646 6.844 1.00 97.31 80 ILE A N 1
ATOM 669 C CA . ILE A 1 80 ? 6.150 -6.139 8.219 1.00 97.31 80 ILE A CA 1
ATOM 670 C C . ILE A 1 80 ? 6.046 -7.665 8.245 1.00 97.31 80 ILE A C 1
ATOM 672 O O . ILE A 1 80 ? 5.120 -8.226 7.659 1.00 97.31 80 ILE A O 1
ATOM 676 N N . THR A 1 81 ? 6.984 -8.316 8.934 1.00 95.50 81 THR A N 1
ATOM 677 C CA . THR A 1 81 ? 6.989 -9.769 9.160 1.00 95.50 81 THR A CA 1
ATOM 678 C C . THR A 1 81 ? 6.392 -10.122 10.521 1.00 95.50 81 THR A C 1
ATOM 680 O O . THR A 1 81 ? 6.209 -9.245 11.371 1.00 95.50 81 THR A O 1
ATOM 683 N N . ASP A 1 82 ? 6.090 -11.400 10.744 1.00 94.19 82 ASP A N 1
ATOM 684 C CA . ASP A 1 82 ? 5.519 -11.864 12.012 1.00 94.19 82 ASP A CA 1
ATOM 685 C C . ASP A 1 82 ? 6.513 -11.711 13.171 1.00 94.19 82 ASP A C 1
ATOM 687 O O . ASP A 1 82 ? 6.134 -11.247 14.243 1.00 94.19 82 ASP A O 1
ATOM 691 N N . GLU A 1 83 ? 7.810 -11.928 12.933 1.00 96.25 83 GLU A N 1
ATOM 692 C CA . GLU A 1 83 ? 8.855 -11.719 13.946 1.00 96.25 83 GLU A CA 1
ATOM 693 C C . GLU A 1 83 ? 8.923 -10.252 14.386 1.00 96.25 83 GLU A C 1
ATOM 695 O O . GLU A 1 83 ? 9.155 -9.945 15.554 1.00 96.25 83 GLU A O 1
ATOM 700 N N . MET A 1 84 ? 8.679 -9.313 13.466 1.00 96.31 84 MET A N 1
ATOM 701 C CA . MET A 1 84 ? 8.607 -7.895 13.817 1.00 96.31 84 MET A CA 1
ATOM 702 C C . MET A 1 84 ? 7.369 -7.591 14.659 1.00 96.31 84 MET A C 1
ATOM 704 O O . MET A 1 84 ? 7.458 -6.768 15.567 1.00 96.31 84 MET A O 1
ATOM 708 N N . ARG A 1 85 ? 6.232 -8.245 14.378 1.00 95.50 85 ARG A N 1
ATOM 709 C CA . ARG A 1 85 ? 4.996 -8.088 15.164 1.00 95.50 85 ARG A CA 1
ATOM 710 C C . ARG A 1 85 ? 5.162 -8.552 16.608 1.00 95.50 85 ARG A C 1
ATOM 712 O O . ARG A 1 85 ? 4.484 -8.020 17.478 1.00 95.50 85 ARG A O 1
ATOM 719 N N . GLU A 1 86 ? 6.055 -9.504 16.855 1.00 96.19 86 GLU A N 1
ATOM 720 C CA . GLU A 1 86 ? 6.413 -9.959 18.202 1.00 96.19 86 GLU A CA 1
ATOM 721 C C . GLU A 1 86 ? 7.391 -9.008 18.910 1.00 96.19 86 GLU A C 1
ATOM 723 O O . GLU A 1 86 ? 7.382 -8.913 20.136 1.00 96.19 86 GLU A O 1
ATOM 728 N N . CYS A 1 87 ? 8.236 -8.304 18.150 1.00 96.12 87 CYS A N 1
ATOM 729 C CA . CYS A 1 87 ? 9.300 -7.455 18.696 1.00 96.12 87 CYS A CA 1
ATOM 730 C C . CYS A 1 87 ? 8.895 -5.996 18.948 1.00 96.12 87 CYS A C 1
ATOM 732 O O . CYS A 1 87 ? 9.557 -5.323 19.737 1.00 96.12 87 CYS A O 1
ATOM 734 N N . TYR A 1 88 ? 7.883 -5.487 18.243 1.00 97.12 88 TYR A N 1
ATOM 735 C CA . TYR A 1 88 ? 7.565 -4.059 18.200 1.00 97.12 88 TYR A CA 1
ATOM 736 C C . TYR A 1 88 ? 6.090 -3.774 18.463 1.00 97.12 88 TYR A C 1
ATOM 738 O O . TYR A 1 88 ? 5.201 -4.530 18.067 1.00 97.12 88 TYR A O 1
ATOM 746 N N . GLU A 1 89 ? 5.828 -2.607 19.040 1.00 97.31 89 GLU A N 1
ATOM 747 C CA . GLU A 1 89 ? 4.473 -2.106 19.236 1.00 97.31 89 GLU A CA 1
ATOM 748 C C . GLU A 1 89 ? 3.854 -1.642 17.906 1.00 97.31 89 GLU A C 1
ATOM 750 O O . GLU A 1 89 ? 4.540 -1.206 16.976 1.00 97.31 89 GLU A O 1
ATOM 755 N N . LEU A 1 90 ? 2.520 -1.649 17.814 1.00 96.56 90 LEU A N 1
ATOM 756 C CA . LEU A 1 90 ? 1.795 -1.286 16.585 1.00 96.56 90 LEU A CA 1
ATOM 757 C C . LEU A 1 90 ? 2.216 0.077 16.005 1.00 96.56 90 LEU A C 1
ATOM 759 O O . LEU A 1 90 ? 2.304 0.239 14.786 1.00 96.56 90 LEU A O 1
ATOM 763 N N . GLN A 1 91 ? 2.471 1.065 16.864 1.00 96.31 91 GLN A N 1
ATOM 764 C CA . GLN A 1 91 ? 2.889 2.397 16.425 1.00 96.31 91 GLN A CA 1
ATOM 765 C C . GLN A 1 91 ? 4.254 2.364 15.722 1.00 96.31 91 GLN A C 1
ATOM 767 O O . GLN A 1 91 ? 4.436 3.033 14.703 1.00 96.31 91 GLN A O 1
ATOM 772 N N . GLU A 1 92 ? 5.192 1.564 16.224 1.00 97.81 92 GLU A N 1
ATOM 773 C CA . GLU A 1 92 ? 6.516 1.379 15.626 1.00 97.81 92 GLU A CA 1
ATOM 774 C C . GLU A 1 92 ? 6.404 0.622 14.300 1.00 97.81 92 GLU A C 1
ATOM 776 O O . GLU A 1 92 ? 6.996 1.029 13.299 1.00 97.81 92 GLU A O 1
ATOM 781 N N . LEU A 1 93 ? 5.560 -0.411 14.246 1.00 98.19 93 LEU A N 1
ATOM 782 C CA . LEU A 1 93 ? 5.294 -1.168 13.020 1.00 98.19 93 LEU A CA 1
ATOM 783 C C . LEU A 1 93 ? 4.681 -0.300 11.914 1.00 98.19 93 LEU A C 1
ATOM 785 O O . LEU A 1 93 ? 5.067 -0.415 10.748 1.00 98.19 93 LEU A O 1
ATOM 789 N N . LEU A 1 94 ? 3.757 0.602 12.260 1.00 97.88 94 LEU A N 1
ATOM 790 C CA . LEU A 1 94 ? 3.203 1.581 11.321 1.00 97.88 94 LEU A CA 1
ATOM 791 C C . LEU A 1 94 ? 4.298 2.496 10.765 1.00 97.88 94 LEU A C 1
ATOM 793 O O . LEU A 1 94 ? 4.354 2.714 9.555 1.00 97.88 94 LEU A O 1
ATOM 797 N N . ILE A 1 95 ? 5.187 2.994 11.628 1.00 97.44 95 ILE A N 1
ATOM 798 C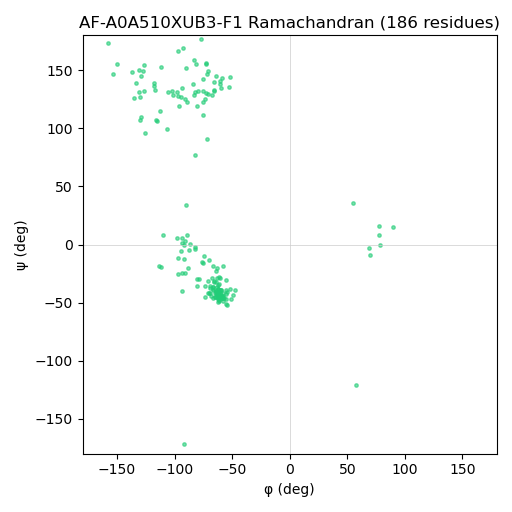 CA . ILE A 1 95 ? 6.315 3.850 11.238 1.00 97.44 95 ILE A CA 1
ATOM 799 C C . ILE A 1 95 ? 7.266 3.101 10.296 1.00 97.44 95 ILE A C 1
ATOM 801 O O . ILE A 1 95 ? 7.631 3.633 9.242 1.00 97.44 95 ILE A O 1
ATOM 805 N N . ILE A 1 96 ? 7.623 1.855 10.623 1.00 98.00 96 ILE A N 1
ATOM 806 C CA . ILE A 1 96 ? 8.492 1.024 9.783 1.00 98.00 96 ILE A CA 1
ATOM 807 C C . ILE A 1 96 ? 7.831 0.737 8.432 1.00 98.00 96 ILE A C 1
ATOM 809 O O . ILE A 1 96 ? 8.466 0.923 7.392 1.00 98.00 96 ILE A O 1
ATOM 813 N N . SER A 1 97 ? 6.549 0.370 8.416 1.00 98.06 97 SER A N 1
ATOM 814 C CA . SER A 1 97 ? 5.815 0.095 7.177 1.00 98.06 97 SER A CA 1
ATOM 815 C C . SER A 1 97 ? 5.728 1.330 6.270 1.00 98.06 97 SER A C 1
ATOM 817 O O . SER A 1 97 ? 6.055 1.249 5.084 1.00 98.06 97 SER A O 1
ATOM 819 N N . VAL A 1 98 ? 5.369 2.496 6.825 1.00 97.38 98 VAL A N 1
ATOM 820 C CA . VAL A 1 98 ? 5.321 3.784 6.101 1.00 97.38 98 VAL A CA 1
ATOM 821 C C . VAL A 1 98 ? 6.693 4.132 5.526 1.00 97.38 98 VAL A C 1
ATOM 823 O O . VAL A 1 98 ? 6.807 4.505 4.355 1.00 97.38 98 VAL A O 1
ATOM 826 N N . SER A 1 99 ? 7.746 3.9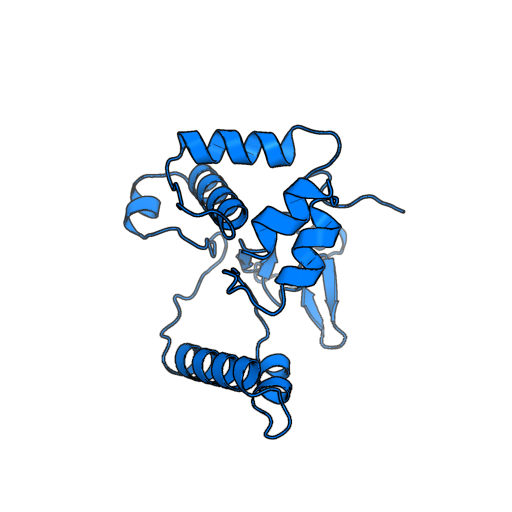70 6.329 1.00 97.00 99 SER A N 1
ATOM 827 C CA . SER A 1 99 ? 9.123 4.184 5.893 1.00 97.00 99 SER A CA 1
ATOM 828 C C . SER A 1 99 ? 9.494 3.277 4.718 1.00 97.00 99 SER A C 1
ATOM 830 O O . SER A 1 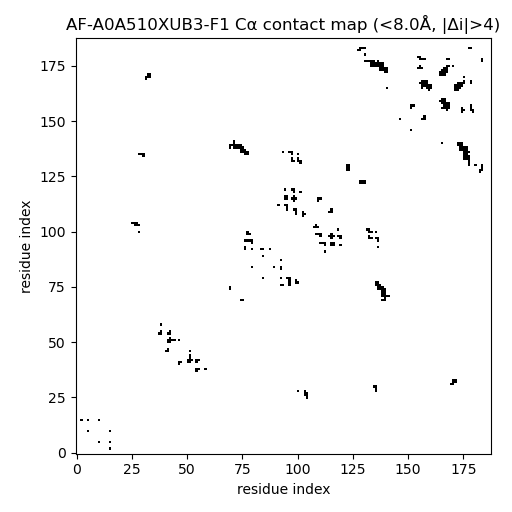99 ? 10.050 3.749 3.727 1.00 97.00 99 SER A O 1
ATOM 832 N N . CYS A 1 100 ? 9.146 1.992 4.778 1.00 96.69 100 CYS A N 1
ATOM 833 C CA . CYS A 1 100 ? 9.418 1.045 3.699 1.00 96.69 100 CYS A CA 1
ATOM 834 C C . CYS A 1 100 ? 8.674 1.417 2.407 1.00 96.69 100 CYS A C 1
ATOM 836 O O . CYS A 1 100 ? 9.271 1.412 1.329 1.00 96.69 100 CYS A O 1
ATOM 838 N N . CYS A 1 101 ? 7.406 1.828 2.509 1.00 96.38 101 CYS A N 1
ATOM 839 C CA . CYS A 1 101 ? 6.639 2.337 1.369 1.00 96.38 101 CYS A CA 1
ATOM 840 C C . CYS A 1 101 ? 7.286 3.584 0.741 1.00 96.38 101 CYS A C 1
ATOM 842 O O . CYS A 1 101 ? 7.346 3.691 -0.484 1.00 96.38 101 CYS A O 1
ATOM 844 N N . ALA A 1 102 ? 7.836 4.497 1.548 1.00 94.25 102 ALA A N 1
ATOM 845 C CA . ALA A 1 102 ? 8.565 5.668 1.047 1.00 94.25 102 ALA A CA 1
ATOM 846 C C . ALA A 1 102 ? 9.885 5.291 0.344 1.00 94.25 102 ALA A C 1
ATOM 848 O O . ALA A 1 102 ? 10.334 5.985 -0.570 1.00 94.25 102 ALA A O 1
ATOM 849 N N . GLN A 1 103 ? 10.492 4.173 0.747 1.00 93.44 103 GLN A N 1
ATOM 850 C CA . GLN A 1 103 ? 11.751 3.657 0.211 1.00 93.44 103 GLN A CA 1
ATOM 851 C C . GLN A 1 103 ? 11.581 2.759 -1.027 1.00 93.44 103 GLN A C 1
ATOM 853 O O . GLN A 1 103 ? 12.586 2.294 -1.558 1.00 93.44 103 GLN A O 1
ATOM 858 N N . VAL A 1 104 ? 10.364 2.515 -1.535 1.00 89.69 104 VAL A N 1
ATOM 859 C CA . VAL A 1 104 ? 10.125 1.538 -2.626 1.00 89.69 104 VAL A CA 1
ATOM 860 C C . VAL A 1 104 ? 10.966 1.790 -3.887 1.00 89.69 104 VAL A C 1
ATOM 862 O O . VAL A 1 104 ? 11.355 0.856 -4.588 1.00 89.69 104 VAL A O 1
ATOM 865 N N . SER A 1 105 ? 11.282 3.058 -4.155 1.00 80.44 105 SER A N 1
ATOM 866 C CA . SER A 1 105 ? 12.092 3.485 -5.300 1.00 80.44 105 SER A CA 1
ATOM 867 C C . SER A 1 105 ? 13.602 3.476 -5.032 1.00 80.44 105 SER A C 1
ATOM 869 O O . SER A 1 105 ? 14.393 3.743 -5.939 1.00 80.44 105 SER A O 1
ATOM 871 N N . TYR A 1 106 ? 14.028 3.194 -3.800 1.00 83.94 106 TYR A N 1
ATOM 872 C CA . TYR A 1 106 ? 15.432 3.218 -3.405 1.00 83.94 106 TYR A CA 1
ATOM 873 C C . TYR A 1 106 ? 16.122 1.904 -3.776 1.00 83.94 106 TYR A C 1
ATOM 875 O O . TYR A 1 106 ? 15.503 0.856 -3.969 1.00 83.94 106 TYR A O 1
ATOM 883 N N . ARG A 1 107 ? 17.454 1.959 -3.884 1.00 78.31 107 ARG A N 1
ATOM 884 C CA . ARG A 1 107 ? 18.263 0.784 -4.230 1.00 78.31 107 ARG A CA 1
ATOM 885 C C . ARG A 1 107 ? 18.233 -0.283 -3.132 1.00 78.31 107 ARG A C 1
ATOM 887 O O . ARG A 1 107 ? 18.191 -1.467 -3.457 1.00 78.31 107 ARG A O 1
ATOM 894 N N . THR A 1 108 ? 18.247 0.148 -1.873 1.00 85.81 108 THR A N 1
ATOM 895 C CA . THR A 1 108 ? 18.284 -0.716 -0.690 1.00 85.81 108 THR A CA 1
ATOM 896 C C . THR A 1 108 ? 17.133 -0.341 0.230 1.00 85.81 108 THR A C 1
ATOM 898 O O . THR A 1 108 ? 16.929 0.843 0.493 1.00 85.81 108 THR A O 1
ATOM 901 N N . LEU A 1 109 ? 16.402 -1.353 0.695 1.00 91.00 109 LEU A N 1
ATOM 902 C CA . LEU A 1 109 ? 15.349 -1.211 1.691 1.00 91.00 109 LEU A CA 1
ATOM 903 C C . LEU A 1 109 ? 15.966 -1.357 3.085 1.00 91.00 109 LEU A C 1
ATOM 905 O O . LEU A 1 109 ? 16.594 -2.376 3.365 1.00 91.00 109 LEU A O 1
ATOM 909 N N . ASP A 1 110 ? 15.795 -0.348 3.935 1.00 93.31 110 ASP A N 1
ATOM 910 C CA . ASP A 1 110 ? 16.230 -0.370 5.332 1.00 93.31 110 ASP A CA 1
ATOM 911 C C . ASP A 1 110 ? 14.999 -0.372 6.246 1.00 93.31 110 ASP A C 1
ATOM 913 O O . ASP A 1 110 ? 14.211 0.580 6.257 1.00 93.31 110 ASP A O 1
ATOM 917 N N . MET A 1 111 ? 14.837 -1.476 6.976 1.00 94.06 111 MET A N 1
ATOM 918 C CA . MET A 1 111 ? 13.698 -1.748 7.854 1.00 94.06 111 MET A CA 1
ATOM 919 C C . MET A 1 111 ? 13.990 -1.422 9.325 1.00 94.06 111 MET A C 1
ATOM 921 O O . MET A 1 111 ? 13.162 -1.707 10.187 1.00 94.06 111 MET A O 1
ATOM 925 N N . SER A 1 112 ? 15.155 -0.840 9.635 1.00 95.75 112 SER A N 1
ATOM 926 C CA . SER A 1 112 ? 15.498 -0.473 11.010 1.00 95.75 112 SER A CA 1
ATOM 927 C C . SER A 1 112 ? 14.580 0.630 11.541 1.00 95.75 112 SER A C 1
ATOM 929 O O . SER A 1 112 ? 14.264 1.601 10.842 1.00 95.75 112 SER A O 1
ATOM 931 N N . LEU A 1 113 ? 14.190 0.510 12.811 1.00 95.69 113 LEU A N 1
ATOM 932 C CA . LEU A 1 113 ? 13.338 1.494 13.477 1.00 95.69 113 LEU A CA 1
ATOM 933 C C . LEU A 1 113 ? 13.970 2.897 13.468 1.00 95.69 113 LEU A C 1
ATOM 935 O O . LEU A 1 113 ? 13.299 3.871 13.134 1.00 95.69 113 LEU A O 1
ATOM 939 N N . ASP A 1 114 ? 15.280 3.006 13.708 1.00 96.31 114 ASP A N 1
ATOM 940 C CA . ASP A 1 114 ? 16.011 4.284 13.682 1.00 96.31 114 ASP A CA 1
ATOM 941 C C . ASP A 1 114 ? 15.950 4.981 12.317 1.00 96.31 114 ASP A C 1
ATOM 943 O O . ASP A 1 114 ? 15.876 6.212 12.205 1.00 96.31 114 ASP A O 1
ATOM 947 N N . LYS A 1 115 ? 16.035 4.210 11.228 1.00 94.69 115 LYS A N 1
ATOM 948 C CA . LYS A 1 115 ? 15.864 4.761 9.883 1.00 94.69 115 LYS A CA 1
ATOM 949 C C . LYS A 1 115 ? 14.414 5.160 9.647 1.00 94.69 115 LYS A C 1
ATOM 951 O O . LYS A 1 115 ? 14.174 6.235 9.089 1.00 94.69 115 LYS A O 1
ATOM 956 N N . ALA A 1 116 ? 13.479 4.325 10.086 1.00 96.38 116 ALA A N 1
ATOM 957 C CA . ALA A 1 116 ? 12.059 4.562 9.918 1.00 96.38 116 ALA A CA 1
ATOM 958 C C . ALA A 1 116 ? 11.578 5.831 10.626 1.00 96.38 116 ALA A C 1
ATOM 960 O O . ALA A 1 116 ? 10.892 6.633 9.996 1.00 96.38 116 ALA A O 1
ATOM 961 N N . LEU A 1 117 ? 12.016 6.073 11.863 1.00 96.00 117 LEU A N 1
ATOM 962 C CA . LEU A 1 117 ? 11.694 7.285 12.622 1.00 96.00 117 LEU A CA 1
ATOM 963 C C . LEU A 1 117 ? 12.152 8.557 11.899 1.00 96.00 117 LEU A C 1
ATOM 965 O O . LEU A 1 117 ? 11.366 9.486 11.734 1.00 96.00 117 LEU A O 1
ATOM 969 N N . ARG A 1 118 ? 13.388 8.574 11.382 1.00 94.81 118 ARG A N 1
ATOM 970 C CA . ARG A 1 118 ? 13.925 9.724 10.629 1.00 94.81 118 ARG A CA 1
ATOM 971 C C . ARG A 1 118 ? 13.143 10.005 9.348 1.00 94.81 118 ARG A C 1
ATOM 973 O O . ARG A 1 118 ? 12.893 11.161 9.013 1.00 94.81 118 ARG A O 1
ATOM 980 N N . ILE A 1 119 ? 12.773 8.955 8.609 1.00 93.69 119 ILE A N 1
ATOM 981 C CA . ILE A 1 119 ? 11.954 9.107 7.400 1.00 93.69 119 ILE A CA 1
ATOM 982 C C . ILE A 1 119 ? 10.562 9.609 7.779 1.00 93.69 119 ILE A C 1
ATOM 984 O O . ILE A 1 119 ? 10.081 10.559 7.170 1.00 93.69 119 ILE A O 1
ATOM 988 N N . PHE A 1 120 ? 9.941 9.018 8.796 1.00 93.62 120 PHE A N 1
ATOM 989 C CA . PHE A 1 120 ? 8.618 9.411 9.264 1.00 93.62 120 PHE A CA 1
ATOM 990 C C . PHE A 1 120 ? 8.578 10.885 9.673 1.00 93.62 120 PHE A C 1
ATOM 992 O O . PHE A 1 120 ? 7.736 11.630 9.176 1.00 93.62 120 PHE A O 1
ATOM 999 N N . GLU A 1 121 ? 9.542 11.332 10.480 1.00 92.50 121 GLU A N 1
ATOM 1000 C CA . GLU A 1 121 ? 9.684 12.735 10.867 1.00 92.50 121 GLU A CA 1
ATOM 1001 C C . GLU A 1 121 ? 9.827 13.640 9.638 1.00 92.50 121 GLU A C 1
ATOM 1003 O O . GLU A 1 121 ? 9.122 14.642 9.521 1.00 92.50 121 GLU A O 1
ATOM 1008 N N . SER A 1 122 ? 10.664 13.270 8.666 1.00 91.19 122 SER A N 1
ATOM 1009 C CA . SER A 1 122 ? 10.799 14.032 7.418 1.00 91.19 122 SER A CA 1
ATOM 1010 C C . SER A 1 122 ? 9.498 14.108 6.605 1.00 91.19 122 SER A C 1
ATOM 1012 O O . SER A 1 122 ? 9.320 15.069 5.855 1.00 91.19 122 SER A O 1
ATOM 1014 N N . LEU A 1 123 ? 8.604 13.119 6.710 1.00 90.88 123 LEU A N 1
ATOM 1015 C CA . LEU A 1 123 ? 7.323 13.108 5.996 1.00 90.88 123 LEU A CA 1
ATOM 1016 C C . LEU A 1 123 ? 6.265 13.980 6.690 1.00 90.88 123 LEU A C 1
ATOM 1018 O O . LEU A 1 123 ? 5.389 14.510 6.000 1.00 90.88 123 LEU A O 1
ATOM 1022 N N . THR A 1 124 ? 6.335 14.132 8.019 1.00 89.56 124 THR A N 1
ATOM 1023 C CA . THR A 1 124 ? 5.280 14.766 8.834 1.00 89.56 124 THR A CA 1
ATOM 1024 C C . THR A 1 124 ? 5.652 16.113 9.460 1.00 89.56 124 THR A C 1
ATOM 1026 O O . THR A 1 124 ? 4.749 16.835 9.866 1.00 89.56 124 THR A O 1
ATOM 1029 N N . SER A 1 125 ? 6.938 16.456 9.585 1.00 83.00 125 SER A N 1
ATOM 1030 C CA . SER A 1 125 ? 7.406 17.622 10.365 1.00 83.00 125 SER A CA 1
ATOM 1031 C C . SER A 1 125 ? 7.189 18.992 9.708 1.00 83.00 125 SER A C 1
ATOM 1033 O O . SER A 1 125 ? 7.271 20.008 10.393 1.00 83.00 125 SER A O 1
ATOM 1035 N N . GLY A 1 126 ? 6.920 19.052 8.403 1.00 76.06 126 GLY A N 1
ATOM 1036 C CA . GLY A 1 126 ? 6.694 20.316 7.695 1.00 76.06 126 GLY A CA 1
ATOM 1037 C C . GLY A 1 126 ? 5.222 20.730 7.622 1.00 76.06 126 GLY A C 1
ATOM 1038 O O . GLY A 1 126 ? 4.323 19.914 7.805 1.00 76.06 126 GLY A O 1
ATOM 1039 N N . ASP A 1 127 ? 4.970 21.974 7.196 1.00 75.50 127 ASP A N 1
ATOM 1040 C CA . ASP A 1 127 ? 3.617 22.477 6.875 1.00 75.50 127 ASP A CA 1
ATOM 1041 C C . ASP A 1 127 ? 2.908 21.643 5.790 1.00 75.50 127 ASP A C 1
ATOM 1043 O O . ASP A 1 127 ? 1.691 21.708 5.614 1.00 75.50 127 ASP A O 1
ATOM 1047 N N . ARG A 1 128 ? 3.689 20.864 5.029 1.00 81.75 128 ARG A N 1
ATOM 1048 C CA . ARG A 1 128 ? 3.235 19.960 3.974 1.00 81.75 128 ARG A CA 1
ATOM 1049 C C . ARG A 1 128 ? 3.547 18.521 4.363 1.00 81.75 128 ARG A C 1
ATOM 1051 O O . ARG A 1 128 ? 4.694 18.083 4.269 1.00 81.75 128 ARG A O 1
ATOM 1058 N N . VAL A 1 129 ? 2.507 17.784 4.740 1.00 86.50 129 VAL A N 1
ATOM 1059 C CA . VAL A 1 129 ? 2.609 16.351 5.024 1.00 86.50 129 VAL A CA 1
ATOM 1060 C C . VAL A 1 129 ? 2.725 15.573 3.714 1.00 86.50 129 VAL A C 1
ATOM 1062 O O . VAL A 1 129 ? 1.844 15.629 2.851 1.00 86.50 129 VAL A O 1
ATOM 1065 N N . HIS A 1 130 ? 3.801 14.804 3.575 1.00 87.44 130 HIS A N 1
ATOM 1066 C CA . HIS A 1 130 ? 4.023 13.909 2.440 1.00 87.44 130 HIS A CA 1
ATOM 1067 C C . HIS A 1 130 ? 3.261 12.605 2.676 1.00 87.44 130 HIS A C 1
ATOM 1069 O O . HIS A 1 130 ? 3.819 11.594 3.091 1.00 87.44 130 HIS A O 1
ATOM 1075 N N . ALA A 1 131 ? 1.950 12.653 2.456 1.00 89.94 131 ALA A N 1
ATOM 1076 C CA . ALA A 1 131 ? 1.040 11.612 2.920 1.00 89.94 131 ALA A CA 1
ATOM 1077 C C . ALA A 1 131 ? 0.953 10.364 2.016 1.00 89.94 131 ALA A C 1
ATOM 1079 O O . ALA A 1 131 ? 0.257 9.419 2.377 1.00 89.94 131 ALA A O 1
ATOM 1080 N N . SER A 1 132 ? 1.630 10.326 0.861 1.00 91.81 132 SER A N 1
ATOM 1081 C CA . SER A 1 132 ? 1.536 9.185 -0.066 1.00 91.81 132 SER A CA 1
ATOM 1082 C C . SER A 1 132 ? 2.030 7.852 0.516 1.00 91.81 132 SER A C 1
ATOM 1084 O O . SER A 1 132 ? 1.357 6.849 0.298 1.00 91.81 132 SER A O 1
ATOM 1086 N N . PRO A 1 133 ? 3.107 7.774 1.328 1.00 94.88 133 PRO A N 1
ATOM 1087 C CA . PRO A 1 133 ? 3.530 6.488 1.886 1.00 94.88 133 PRO A CA 1
ATOM 1088 C C . PRO A 1 133 ? 2.526 5.893 2.887 1.00 94.88 133 PRO A C 1
ATOM 1090 O O . PRO A 1 133 ? 2.556 4.691 3.130 1.00 94.88 133 PRO A O 1
ATOM 1093 N N . PHE A 1 134 ? 1.615 6.716 3.422 1.00 96.31 134 PHE A N 1
ATOM 1094 C CA . PHE A 1 134 ? 0.549 6.321 4.347 1.00 96.31 134 PHE A CA 1
ATOM 1095 C C . PHE A 1 134 ? -0.682 5.741 3.629 1.00 96.31 134 PHE A C 1
ATOM 1097 O O . PHE A 1 134 ? -1.666 5.374 4.272 1.00 96.31 134 PHE A O 1
ATOM 1104 N N . GLU A 1 135 ? -0.690 5.692 2.296 1.00 96.38 135 GLU A N 1
ATOM 1105 C CA . GLU A 1 135 ? -1.827 5.168 1.531 1.00 96.38 135 GLU A CA 1
ATOM 1106 C C . GLU A 1 135 ? -1.918 3.645 1.550 1.00 96.38 135 GLU A C 1
ATOM 1108 O O . GLU A 1 135 ? -2.963 3.100 1.204 1.00 96.38 135 GLU A O 1
ATOM 1113 N N . HIS A 1 136 ? -0.846 2.964 1.956 1.00 97.44 136 HIS A N 1
ATOM 1114 C CA . HIS A 1 136 ? -0.720 1.517 1.832 1.00 97.44 136 HIS A CA 1
ATOM 1115 C C . HIS A 1 136 ? -1.088 0.750 3.099 1.00 97.44 136 HIS A C 1
ATOM 1117 O O . HIS A 1 136 ? -1.469 -0.414 3.003 1.00 97.44 136 HIS A O 1
ATOM 1123 N N . GLN A 1 137 ? -0.984 1.373 4.275 1.00 98.00 137 GLN A N 1
ATOM 1124 C CA . GLN A 1 137 ? -1.401 0.758 5.534 1.00 98.00 137 GLN A CA 1
ATOM 1125 C C . GLN A 1 137 ? -2.902 0.955 5.725 1.00 98.00 137 GLN A C 1
ATOM 1127 O O . GLN A 1 137 ? -3.435 2.044 5.479 1.00 98.00 137 GLN A O 1
ATOM 1132 N N . ALA A 1 138 ? -3.585 -0.087 6.189 1.00 97.50 138 ALA A N 1
ATOM 1133 C CA . ALA A 1 138 ? -5.022 -0.030 6.406 1.00 97.50 138 ALA A CA 1
ATOM 1134 C C . ALA A 1 138 ? -5.484 -0.936 7.548 1.00 97.50 138 ALA A C 1
ATOM 1136 O O . ALA A 1 138 ? -4.852 -1.948 7.844 1.00 97.50 138 ALA A O 1
ATOM 1137 N N . THR A 1 139 ? -6.621 -0.592 8.149 1.00 97.38 139 THR A N 1
ATOM 1138 C CA . THR A 1 139 ? -7.308 -1.408 9.164 1.00 97.38 139 THR A CA 1
ATOM 1139 C C . THR A 1 139 ? -8.784 -1.591 8.795 1.00 97.38 139 THR A C 1
ATOM 1141 O O . THR A 1 139 ? -9.363 -0.675 8.205 1.00 97.38 139 THR A O 1
ATOM 1144 N N . PRO A 1 140 ? -9.425 -2.738 9.077 1.00 96.38 140 PRO A N 1
ATOM 1145 C CA . PRO A 1 140 ? -10.827 -2.958 8.728 1.00 96.38 140 PRO A CA 1
ATOM 1146 C C . PRO A 1 140 ? -11.769 -1.931 9.366 1.00 96.38 140 PRO A C 1
ATOM 1148 O O . PRO A 1 140 ? -11.606 -1.522 10.520 1.00 96.38 140 PRO A O 1
ATOM 1151 N N . ILE A 1 141 ? -12.812 -1.528 8.634 1.00 93.19 141 ILE A N 1
ATOM 1152 C CA . ILE A 1 141 ? -13.869 -0.688 9.204 1.00 93.19 141 ILE A CA 1
ATOM 1153 C C . ILE A 1 141 ? -14.637 -1.513 10.245 1.00 93.19 141 ILE A C 1
ATOM 1155 O O . ILE A 1 141 ? -15.150 -2.582 9.911 1.00 93.19 141 ILE A O 1
ATOM 1159 N N . PRO A 1 142 ? -14.820 -1.016 11.483 1.00 86.38 142 PRO A N 1
ATOM 1160 C CA . PRO A 1 142 ? -15.553 -1.764 12.494 1.00 86.38 142 PRO A CA 1
ATOM 1161 C C . PRO A 1 142 ? -17.015 -1.958 12.079 1.00 86.38 142 PRO A C 1
ATOM 1163 O O . PRO A 1 142 ? -17.643 -1.061 11.493 1.00 86.38 142 PRO A O 1
ATOM 1166 N N . ASN A 1 143 ? -17.586 -3.111 12.426 1.00 83.06 143 ASN A N 1
ATOM 1167 C CA . ASN A 1 143 ? -18.972 -3.417 12.101 1.00 83.06 143 ASN A CA 1
ATOM 1168 C C . ASN A 1 143 ? -19.936 -2.578 12.957 1.00 83.06 143 ASN A C 1
ATOM 1170 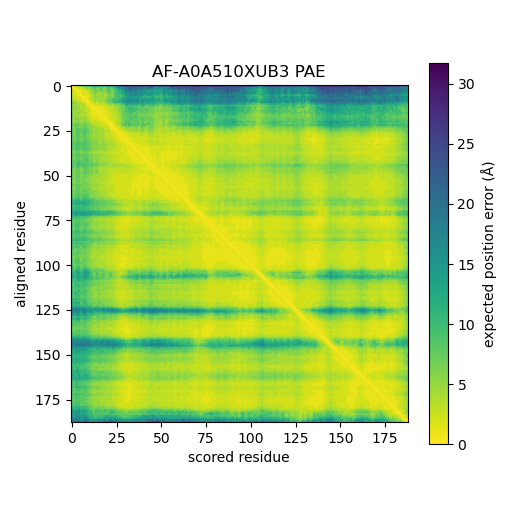O O . ASN A 1 143 ? -20.314 -2.934 14.070 1.00 83.06 143 ASN A O 1
ATOM 1174 N N . TYR A 1 144 ? -20.313 -1.411 12.439 1.00 79.94 144 TYR A N 1
ATOM 1175 C CA . TYR A 1 144 ? -21.335 -0.558 13.035 1.00 79.94 144 TYR A CA 1
ATOM 1176 C C . TYR A 1 144 ? -22.698 -0.768 12.373 1.00 79.94 144 TYR A C 1
ATOM 1178 O O . TYR A 1 144 ? -22.822 -0.564 11.166 1.00 79.94 144 TYR A O 1
ATOM 1186 N N . HIS A 1 145 ? -23.740 -1.028 13.169 1.00 76.56 145 HIS A N 1
ATOM 1187 C CA . HIS A 1 145 ? -25.132 -1.045 12.690 1.00 76.56 145 HIS A CA 1
ATOM 1188 C C . HIS A 1 145 ? -25.599 0.319 12.159 1.00 76.56 145 HIS A C 1
ATOM 1190 O O . HIS A 1 145 ? -26.310 0.392 11.163 1.00 76.56 145 HIS A O 1
ATOM 1196 N N . LYS A 1 146 ? -25.187 1.418 12.808 1.00 82.81 146 LYS A N 1
ATOM 1197 C CA . LYS A 1 146 ? -25.440 2.795 12.360 1.00 82.81 146 LYS A CA 1
ATOM 1198 C C . LYS A 1 146 ? -24.163 3.618 12.485 1.00 82.81 146 LYS A C 1
ATOM 1200 O O . LYS A 1 146 ? -23.568 3.689 13.562 1.00 82.81 146 LYS A O 1
ATOM 1205 N N . LEU A 1 147 ? -23.753 4.254 11.390 1.00 85.94 147 LEU A N 1
ATOM 1206 C CA . LEU A 1 147 ? -22.567 5.105 11.342 1.00 85.94 147 LEU A CA 1
ATOM 1207 C C . LEU A 1 147 ? -22.986 6.547 11.036 1.00 85.94 147 LEU A C 1
ATOM 1209 O O . LEU A 1 147 ? -23.386 6.865 9.922 1.00 85.94 147 LEU A O 1
ATOM 1213 N N . THR A 1 148 ? -22.920 7.423 12.040 1.00 90.00 148 THR A N 1
ATOM 1214 C CA . THR A 1 148 ? -23.199 8.855 11.852 1.00 90.00 148 THR A CA 1
ATOM 1215 C C . THR A 1 148 ? -22.051 9.529 11.102 1.00 90.00 148 THR A C 1
ATOM 1217 O O . THR A 1 148 ? -20.909 9.079 11.193 1.00 90.00 148 THR A O 1
ATOM 1220 N N . LYS A 1 149 ? -22.311 10.656 10.422 1.00 88.56 149 LYS A N 1
ATOM 1221 C CA . LYS A 1 149 ? -21.265 11.430 9.719 1.00 88.56 149 LYS A CA 1
ATOM 1222 C C . LYS A 1 149 ? -20.102 11.824 10.640 1.00 88.56 149 LYS A C 1
ATOM 1224 O O . LYS A 1 149 ? -18.944 11.691 10.262 1.00 88.56 149 LYS A O 1
ATOM 1229 N N . ALA A 1 150 ? -20.403 12.255 11.868 1.00 89.19 150 ALA A N 1
ATOM 1230 C CA . ALA A 1 150 ? -19.383 12.617 12.853 1.00 89.19 150 ALA A CA 1
ATOM 1231 C C . ALA A 1 150 ? -18.491 11.420 13.225 1.00 89.19 150 ALA A C 1
ATOM 1233 O O . ALA A 1 150 ? -17.270 11.549 13.295 1.00 89.19 150 ALA A O 1
ATOM 1234 N N . LYS A 1 151 ? -19.091 10.237 13.413 1.00 91.00 151 LYS A N 1
ATOM 1235 C CA . LYS A 1 151 ? -18.349 9.011 13.722 1.00 91.00 151 LYS A CA 1
ATOM 1236 C C . LYS A 1 151 ? -17.557 8.508 12.516 1.00 91.00 151 LYS A C 1
ATOM 1238 O O . LYS A 1 151 ? -16.406 8.137 12.702 1.00 91.00 151 LYS A O 1
ATOM 1243 N N . ALA A 1 152 ? -18.139 8.555 11.316 1.00 91.56 152 ALA A N 1
ATOM 1244 C CA . ALA A 1 152 ? -17.475 8.235 10.051 1.00 91.56 152 ALA A CA 1
ATOM 1245 C C . ALA A 1 152 ? -16.194 9.063 9.878 1.00 91.56 152 ALA A C 1
ATOM 1247 O O . ALA A 1 152 ? -15.115 8.494 9.739 1.00 91.56 152 ALA A O 1
ATOM 1248 N N . LYS A 1 153 ? -16.298 10.391 10.026 1.00 89.88 153 LYS A N 1
ATOM 1249 C CA . LYS A 1 153 ? -15.147 11.299 9.964 1.00 89.88 153 LYS A CA 1
ATOM 1250 C C . LYS A 1 153 ? -14.083 10.952 11.008 1.00 89.88 153 LYS A C 1
ATOM 1252 O O . LYS A 1 153 ? -12.905 10.919 10.683 1.00 89.88 153 LYS A O 1
ATOM 1257 N N . ARG A 1 154 ? -14.491 10.669 12.251 1.00 90.12 154 ARG A N 1
ATOM 1258 C CA . ARG A 1 154 ? -13.564 10.355 13.351 1.00 90.12 154 ARG A CA 1
ATOM 1259 C C . ARG A 1 154 ? -12.750 9.084 13.110 1.00 90.12 154 ARG A C 1
ATOM 1261 O O . ARG A 1 154 ? -11.606 9.028 13.533 1.00 90.12 154 ARG A O 1
ATOM 1268 N N . ILE A 1 155 ? -13.345 8.070 12.485 1.00 91.75 155 ILE A N 1
ATOM 1269 C CA . ILE A 1 155 ? -12.665 6.794 12.223 1.00 91.75 155 ILE A CA 1
ATOM 1270 C C . ILE A 1 155 ? -11.965 6.756 10.859 1.00 91.75 155 ILE A C 1
ATOM 1272 O O . ILE A 1 155 ? -11.383 5.734 10.538 1.00 91.75 155 ILE A O 1
ATOM 1276 N N . GLY A 1 156 ? -12.039 7.822 10.053 1.00 93.62 156 GLY A N 1
ATOM 1277 C CA . GLY A 1 156 ? -11.379 7.895 8.745 1.00 93.62 156 GLY A CA 1
ATOM 1278 C C . GLY A 1 156 ? -12.206 7.400 7.551 1.00 93.62 156 GLY A C 1
ATOM 1279 O O . GLY A 1 156 ? -11.641 7.175 6.482 1.00 93.62 156 GLY A O 1
ATOM 1280 N N . VAL A 1 157 ? -13.527 7.230 7.684 1.00 95.25 157 VAL A N 1
ATOM 1281 C CA . VAL A 1 157 ? -14.410 6.997 6.524 1.00 95.25 157 VAL A CA 1
ATOM 1282 C C . VAL A 1 157 ? -14.572 8.308 5.761 1.00 95.25 157 VAL A C 1
ATOM 1284 O O . VAL A 1 157 ? -14.984 9.319 6.336 1.00 95.25 157 VAL A O 1
ATOM 1287 N N . THR A 1 158 ? -14.269 8.283 4.465 1.00 95.00 158 THR A N 1
ATOM 1288 C CA . THR A 1 158 ? -14.310 9.465 3.597 1.00 95.00 158 THR A CA 1
ATOM 1289 C C . THR A 1 158 ? -15.642 9.603 2.875 1.00 95.00 158 THR A C 1
ATOM 1291 O O . THR A 1 158 ? -16.156 10.715 2.768 1.00 95.00 158 THR A O 1
ATOM 1294 N N . HIS A 1 159 ? -16.225 8.499 2.404 1.00 94.81 159 HIS A N 1
ATOM 1295 C CA . HIS A 1 159 ? -17.493 8.516 1.675 1.00 94.81 159 HIS A CA 1
ATOM 1296 C C . HIS A 1 159 ? -18.214 7.162 1.713 1.00 94.81 159 HIS A C 1
ATOM 1298 O O . HIS A 1 159 ? -17.698 6.169 2.233 1.00 94.81 159 HIS A O 1
ATOM 1304 N N . PHE A 1 160 ? -19.434 7.159 1.176 1.00 93.81 160 PHE A N 1
ATOM 1305 C CA . PHE A 1 160 ? -20.217 5.965 0.888 1.00 93.81 160 PHE A CA 1
ATOM 1306 C C . PHE A 1 160 ? -20.465 5.915 -0.619 1.00 93.81 160 PHE A C 1
ATOM 1308 O O . PHE A 1 160 ? -20.714 6.966 -1.216 1.00 93.81 160 PHE A O 1
ATOM 1315 N N . ASP A 1 161 ? -20.373 4.733 -1.220 1.00 93.62 161 ASP A N 1
ATOM 1316 C CA . ASP A 1 161 ? -20.759 4.548 -2.621 1.00 93.62 161 ASP A CA 1
ATOM 1317 C C . ASP A 1 161 ? -22.291 4.473 -2.770 1.00 93.62 161 ASP A C 1
ATOM 1319 O O . ASP A 1 161 ? -23.045 4.517 -1.792 1.00 93.62 161 ASP A O 1
ATOM 1323 N N . VAL A 1 162 ? -22.750 4.376 -4.018 1.00 94.31 162 VAL A N 1
ATOM 1324 C CA . VAL A 1 162 ? -24.177 4.267 -4.360 1.00 94.31 162 VAL A CA 1
ATOM 1325 C C . VAL A 1 162 ? -24.830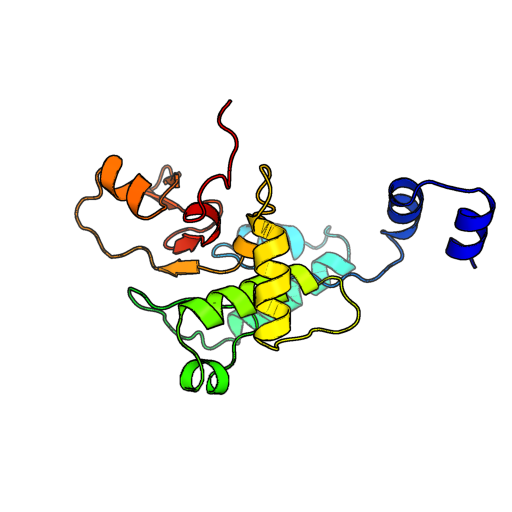 2.985 -3.834 1.00 94.31 162 VAL A C 1
ATOM 1327 O O . VAL A 1 162 ? -26.037 2.977 -3.608 1.00 94.31 162 VAL A O 1
ATOM 1330 N N . ASP A 1 163 ? -24.037 1.946 -3.570 1.00 93.75 163 ASP A N 1
ATOM 1331 C CA . ASP A 1 163 ? -24.476 0.662 -3.018 1.00 93.75 163 ASP A CA 1
ATOM 1332 C C . ASP A 1 163 ? -24.423 0.650 -1.474 1.00 93.75 163 ASP A C 1
ATOM 1334 O O . ASP A 1 163 ? -24.686 -0.369 -0.832 1.00 93.75 163 ASP A O 1
ATOM 1338 N N . GLY A 1 164 ? -24.070 1.778 -0.846 1.00 90.12 164 GLY A N 1
ATOM 1339 C CA . GLY A 1 164 ? -23.929 1.910 0.605 1.00 90.12 164 GLY A CA 1
ATOM 1340 C C . GLY A 1 164 ? -22.631 1.327 1.178 1.00 90.12 164 GLY A C 1
ATOM 1341 O O . GLY A 1 164 ? -22.465 1.281 2.404 1.00 90.12 164 GLY A O 1
ATOM 1342 N N . GLY A 1 165 ? -21.694 0.910 0.325 1.00 92.25 165 GLY A N 1
ATOM 1343 C CA . GLY A 1 165 ? -20.345 0.513 0.709 1.00 92.25 165 GLY A CA 1
ATOM 1344 C C . GLY A 1 165 ? -19.599 1.669 1.371 1.00 92.25 165 GLY A C 1
ATOM 1345 O O . GLY A 1 165 ? -19.736 2.824 0.979 1.00 92.25 165 GLY A O 1
ATOM 1346 N N . ARG A 1 166 ? -18.823 1.369 2.417 1.00 94.94 166 ARG A N 1
ATOM 1347 C CA . ARG A 1 166 ? -18.050 2.363 3.180 1.00 94.94 166 ARG A CA 1
ATOM 1348 C C . ARG A 1 166 ? -16.640 2.456 2.629 1.00 94.94 166 ARG A C 1
ATOM 1350 O O . ARG A 1 166 ? -16.003 1.418 2.468 1.00 94.94 166 ARG A O 1
ATOM 1357 N N . TRP A 1 167 ? -16.142 3.671 2.438 1.00 96.38 167 TRP A N 1
ATOM 1358 C CA . TRP A 1 167 ? -14.830 3.890 1.839 1.00 96.38 167 TRP A CA 1
ATOM 1359 C C . TRP A 1 167 ? -13.935 4.791 2.679 1.00 96.38 167 TRP A C 1
ATOM 1361 O O . TRP A 1 167 ? -14.402 5.718 3.346 1.00 96.38 167 TRP A O 1
ATOM 1371 N N . SER A 1 168 ? -12.633 4.545 2.594 1.00 96.56 168 SER A N 1
ATOM 1372 C CA . SER A 1 168 ? -11.577 5.418 3.097 1.00 96.56 168 SER A CA 1
ATOM 1373 C C . SER A 1 168 ? -10.548 5.624 1.994 1.00 96.56 168 SER A C 1
ATOM 1375 O O . SER A 1 168 ? -9.821 4.705 1.622 1.00 96.56 168 SER A O 1
ATOM 1377 N N . GLY A 1 169 ? -10.541 6.822 1.409 1.00 95.06 169 GLY A N 1
ATOM 1378 C CA . GLY A 1 169 ? -9.806 7.065 0.168 1.00 95.06 169 GLY A CA 1
ATOM 1379 C C . GLY A 1 169 ? -10.283 6.110 -0.929 1.00 95.06 169 GLY A C 1
ATOM 1380 O O . GLY A 1 169 ? -11.467 6.091 -1.257 1.00 95.06 169 GLY A O 1
ATOM 1381 N N . ASN A 1 170 ? -9.364 5.309 -1.460 1.00 95.62 170 ASN A N 1
ATOM 1382 C CA . ASN A 1 170 ? -9.615 4.300 -2.488 1.00 95.62 170 ASN A CA 1
ATOM 1383 C C . ASN A 1 170 ? -9.895 2.888 -1.937 1.00 95.62 170 ASN A C 1
ATOM 1385 O O . ASN A 1 170 ? -9.984 1.954 -2.729 1.00 95.62 170 ASN A O 1
ATOM 1389 N N . PHE A 1 171 ? -10.010 2.703 -0.617 1.00 97.44 171 PHE A N 1
ATOM 1390 C CA . PHE A 1 171 ? -10.272 1.390 -0.021 1.00 97.44 171 PHE A CA 1
ATOM 1391 C C . PHE A 1 171 ? -11.728 1.221 0.392 1.00 97.44 171 PHE A C 1
ATOM 1393 O O . PHE A 1 171 ? -12.269 2.041 1.137 1.00 97.44 171 PHE A O 1
ATOM 1400 N N . ARG A 1 172 ? -12.338 0.118 -0.047 1.00 96.31 172 ARG A N 1
ATOM 1401 C CA . ARG A 1 172 ? -13.695 -0.300 0.314 1.00 96.31 172 ARG A CA 1
ATOM 1402 C C . ARG A 1 172 ? -13.653 -1.205 1.537 1.00 96.31 172 ARG A C 1
ATOM 1404 O O . ARG A 1 172 ? -12.972 -2.219 1.522 1.00 96.31 172 ARG A O 1
ATOM 1411 N N . GLY A 1 173 ? -14.393 -0.873 2.591 1.00 95.12 173 GLY A N 1
ATOM 1412 C CA . GLY A 1 173 ? -14.472 -1.685 3.814 1.00 95.12 173 GLY A CA 1
ATOM 1413 C C . GLY A 1 173 ? -13.279 -1.540 4.767 1.00 95.12 173 GLY A C 1
ATOM 1414 O O . GLY A 1 173 ? -13.293 -2.132 5.842 1.00 95.12 173 GLY A O 1
ATOM 1415 N N . TRP A 1 174 ? -12.289 -0.715 4.422 1.00 96.69 174 TRP A N 1
ATOM 1416 C CA . TRP A 1 174 ? -11.081 -0.478 5.215 1.00 96.69 174 TRP A CA 1
ATOM 1417 C C . TRP A 1 174 ? -10.867 1.016 5.459 1.00 96.69 174 TRP A C 1
ATOM 1419 O O . TRP A 1 174 ? -11.331 1.853 4.688 1.00 96.69 174 TRP A O 1
ATOM 1429 N N . ILE A 1 175 ? -10.168 1.343 6.541 1.00 96.81 175 ILE A N 1
ATOM 1430 C CA . ILE A 1 175 ? -9.663 2.671 6.874 1.00 96.81 175 ILE A CA 1
ATOM 1431 C C . ILE A 1 175 ? -8.213 2.768 6.419 1.00 96.81 175 ILE A C 1
ATOM 1433 O O . ILE A 1 175 ? -7.361 2.031 6.908 1.00 96.81 175 ILE A O 1
ATOM 1437 N N . GLN A 1 176 ? -7.933 3.696 5.511 1.00 97.19 176 GLN A N 1
ATOM 1438 C CA . GLN A 1 176 ? -6.587 3.986 5.034 1.00 97.19 176 GLN A CA 1
ATOM 1439 C C . GLN A 1 176 ? -5.848 4.868 6.049 1.00 97.19 176 GLN A C 1
ATOM 1441 O O . GLN A 1 176 ? -6.374 5.902 6.472 1.00 97.19 176 GLN A O 1
ATOM 1446 N N . HIS A 1 177 ? -4.610 4.507 6.398 1.00 96.75 177 HIS A N 1
ATOM 1447 C CA . HIS A 1 177 ? -3.806 5.217 7.400 1.00 96.75 177 HIS A CA 1
ATOM 1448 C C . HIS A 1 177 ? -3.644 6.706 7.075 1.00 96.75 177 HIS A C 1
ATOM 1450 O O . HIS A 1 177 ? -3.799 7.544 7.963 1.00 96.75 177 HIS A O 1
ATOM 1456 N N . ARG A 1 178 ? -3.455 7.055 5.794 1.00 95.75 178 ARG A N 1
ATOM 1457 C CA . ARG A 1 178 ? -3.419 8.443 5.304 1.00 95.75 178 ARG A CA 1
ATOM 1458 C C . ARG A 1 178 ? -4.574 9.297 5.838 1.00 95.75 178 ARG A C 1
ATOM 1460 O O . ARG A 1 178 ? -4.345 10.454 6.171 1.00 95.75 178 ARG A O 1
ATOM 1467 N N . GLN A 1 179 ? -5.787 8.749 5.939 1.00 94.62 179 GLN A N 1
ATOM 1468 C CA . GLN A 1 179 ? -6.976 9.500 6.369 1.00 94.62 179 GLN A CA 1
ATOM 1469 C C . GLN A 1 179 ? -7.006 9.796 7.875 1.00 94.62 179 GLN A C 1
ATOM 1471 O O . GLN A 1 179 ? -7.850 10.569 8.330 1.00 94.62 179 GLN A O 1
ATOM 1476 N N . LEU A 1 180 ? -6.099 9.189 8.643 1.00 93.31 180 LEU A N 1
ATOM 1477 C CA . LEU A 1 180 ? -5.947 9.391 10.084 1.00 93.31 180 LEU A CA 1
ATOM 1478 C C . LEU A 1 180 ? -4.849 10.409 10.423 1.00 93.31 180 LEU A C 1
ATOM 1480 O O . LEU A 1 180 ? -4.753 10.849 11.569 1.00 93.31 180 LEU A O 1
ATOM 1484 N N . ILE A 1 181 ? -4.030 10.801 9.444 1.00 90.94 181 ILE A N 1
ATOM 1485 C CA . ILE A 1 181 ? -2.934 11.749 9.642 1.00 90.94 181 ILE A CA 1
ATOM 1486 C C . ILE A 1 181 ? -3.464 13.181 9.581 1.00 90.94 181 ILE A C 1
ATOM 1488 O O . ILE A 1 181 ? -4.128 13.582 8.632 1.00 90.94 181 ILE A O 1
ATOM 1492 N N . LYS A 1 182 ? -3.142 14.001 10.583 1.00 86.88 182 LYS A N 1
ATOM 1493 C CA . LYS A 1 182 ? -3.521 15.419 10.583 1.00 86.88 182 LYS A CA 1
ATOM 1494 C C . LYS A 1 182 ? -2.802 16.161 9.449 1.00 86.88 182 LYS A C 1
ATOM 1496 O O . LYS A 1 182 ? -1.593 16.041 9.308 1.00 86.88 182 LYS A O 1
ATOM 1501 N N . GLY A 1 183 ? -3.536 16.969 8.681 1.00 82.75 183 GLY A N 1
ATOM 1502 C CA . GLY A 1 183 ? -2.960 17.777 7.596 1.00 82.75 183 GLY A CA 1
ATOM 1503 C C . GLY A 1 183 ? -2.653 16.993 6.313 1.00 82.75 183 GLY A C 1
ATOM 1504 O O . GLY A 1 183 ? -1.926 17.489 5.459 1.00 82.75 183 GLY A O 1
ATOM 1505 N N . HIS A 1 184 ? -3.207 15.784 6.150 1.00 80.25 184 HIS A N 1
ATOM 1506 C CA . HIS A 1 184 ? -3.004 14.938 4.962 1.00 80.25 184 HIS A CA 1
ATOM 1507 C C . HIS A 1 184 ? -3.677 15.456 3.680 1.00 80.25 184 HIS A C 1
ATOM 1509 O O . HIS A 1 184 ? -3.399 14.950 2.583 1.00 80.25 184 HIS A O 1
ATOM 1515 N N . VAL A 1 185 ? -4.579 16.431 3.820 1.00 79.81 185 VAL A N 1
ATOM 1516 C CA . VAL A 1 185 ? -5.272 17.145 2.743 1.00 79.81 185 VAL A CA 1
ATOM 1517 C C . VAL A 1 185 ? -5.323 18.641 3.050 1.00 79.81 185 VAL A C 1
ATOM 1519 O O . VAL A 1 185 ? -5.423 19.045 4.209 1.00 79.81 185 VAL A O 1
ATOM 1522 N N . VAL A 1 186 ? -5.293 19.457 1.998 1.00 75.81 186 VAL A N 1
ATOM 1523 C CA . VAL A 1 186 ? -5.556 20.899 2.069 1.00 75.81 186 VAL A CA 1
ATOM 1524 C C . VAL A 1 186 ? -7.032 21.114 1.739 1.00 75.81 186 VAL A C 1
ATOM 1526 O O . VAL A 1 186 ? -7.503 20.624 0.713 1.00 75.81 186 VAL A O 1
ATOM 1529 N N . CYS A 1 187 ? -7.769 21.810 2.606 1.00 70.88 187 CYS A N 1
ATOM 1530 C CA . CYS A 1 187 ? -9.143 22.216 2.306 1.00 70.88 187 CYS A CA 1
ATOM 1531 C C . CYS A 1 187 ? -9.117 23.346 1.267 1.00 70.88 187 CYS A C 1
ATOM 1533 O O . CYS A 1 187 ? -8.369 24.307 1.447 1.00 70.88 187 CYS A O 1
ATOM 1535 N N . GLN A 1 188 ? -9.911 23.207 0.204 1.00 45.66 188 GLN A N 1
ATOM 1536 C CA . GLN A 1 188 ? -10.169 24.265 -0.778 1.00 45.66 188 GLN A CA 1
ATOM 1537 C C . GLN A 1 188 ? -11.376 25.099 -0.363 1.00 45.66 188 GLN A C 1
ATOM 1539 O O . GLN A 1 188 ? -12.307 24.511 0.238 1.00 45.66 188 GLN A O 1
#

pLDDT: mean 91.37, std 7.77, range [45.66, 98.19]

Foldseek 3Di:
DLVVVCVVVVPDPVVSCVVCVVVDDAFADDAAPDCVVVLVVQCDPPHDPVSNVVSVVVVVCVVPDDDDDADAPDKDQPPDDPVNVVVDDPVLSLLLSLLQNVCRRPPDGDSDSVSSVVVCCVQQVDLAHVLVSQQRMKHFDHDDPDADPVNCLQQQFDDADPVRFTDRVRYTRIHGRLSVRPNSDDDD

Organism: NCBI:txid28107

Radius of gyration: 19.48 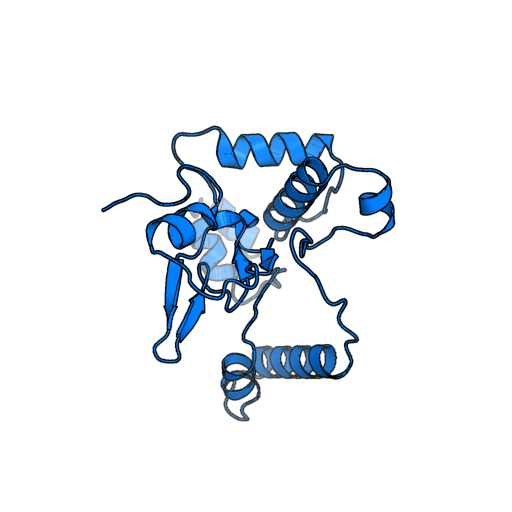Å; Cα contacts (8 Å, |Δi|>4): 212; chains: 1; bounding box: 52×43×46 Å